Protein AF-A0A843RY68-F1 (afdb_monomer_lite)

Foldseek 3Di:
DWQDQDPDDDDDDDDDDDDDDDDDDDDDDDDPDDPDPPPPPPPPPPDDDDTDDDAPDDQCPDPPSHDPPDHPPVVVVSPVNTPDDNDDDFLDPHRVQSVCCVVPVDRPPQADPPDDAQFDDDPQQPVQQVCVVVVHDDDPDDGPHDRQSCRRSVPPPRFQPDQWDWDADDLDTFWIAGRRRFKIWGDWDKDWDAPDQDPPPDGGDTDIDIDHTFMDGCVVPVPRPDGCCVVCVVVSVVRVVVSVVVCVVPPVPPD

Radius of gyration: 28.26 Å; chains: 1; bounding box: 72×45×65 Å

pLDDT: mean 80.61, std 19.57, range [28.17, 98.69]

Structure (mmCIF, N/CA/C/O backbone):
data_AF-A0A843RY68-F1
#
_entry.id   AF-A0A843RY68-F1
#
loop_
_atom_site.group_PDB
_atom_site.id
_atom_site.type_symbol
_atom_site.label_atom_id
_atom_site.label_alt_id
_atom_site.label_comp_id
_atom_site.label_asym_id
_atom_site.label_entity_id
_atom_site.label_seq_id
_atom_site.pdbx_PDB_ins_code
_atom_site.Cartn_x
_atom_site.Cartn_y
_atom_site.Cartn_z
_atom_site.occupancy
_atom_site.B_iso_or_equiv
_atom_site.auth_seq_id
_atom_site.auth_comp_id
_atom_site.auth_asym_id
_atom_site.auth_atom_id
_atom_site.pdbx_PDB_model_num
ATOM 1 N N . MET A 1 1 ? -26.139 2.636 14.084 1.00 45.84 1 MET A N 1
ATOM 2 C CA . MET A 1 1 ? -27.425 2.146 13.538 1.00 45.84 1 MET A CA 1
ATOM 3 C C . MET A 1 1 ? -27.570 2.676 12.120 1.00 45.84 1 MET A C 1
ATOM 5 O O . MET A 1 1 ? -27.657 3.883 11.961 1.00 45.84 1 MET A O 1
ATOM 9 N N . ILE A 1 2 ? -27.495 1.824 11.095 1.00 35.16 2 ILE A N 1
ATOM 10 C CA . ILE A 1 2 ? -27.585 2.266 9.692 1.00 35.16 2 ILE A CA 1
ATOM 11 C C . ILE A 1 2 ? -28.978 1.923 9.162 1.00 35.16 2 ILE A C 1
ATOM 13 O O . ILE A 1 2 ? -29.370 0.757 9.164 1.00 35.16 2 ILE A O 1
ATOM 17 N N . PHE A 1 3 ? -29.701 2.933 8.679 1.00 37.81 3 PHE A N 1
ATOM 18 C CA . PHE A 1 3 ? -30.932 2.753 7.912 1.00 37.81 3 PHE A CA 1
ATOM 19 C C . PHE A 1 3 ? -30.618 2.952 6.434 1.00 37.81 3 PHE A C 1
ATOM 21 O O . PHE A 1 3 ? -30.275 4.052 6.012 1.00 37.81 3 PHE A O 1
ATOM 28 N N . MET A 1 4 ? -30.744 1.896 5.632 1.00 32.47 4 MET A N 1
ATOM 29 C CA . MET A 1 4 ? -30.672 2.015 4.176 1.00 32.47 4 MET A CA 1
ATOM 30 C C . MET A 1 4 ? -32.091 2.015 3.614 1.00 32.47 4 MET A C 1
ATOM 32 O O . MET A 1 4 ? -32.781 0.991 3.649 1.00 32.47 4 MET A O 1
ATOM 36 N N . LYS A 1 5 ? -32.528 3.160 3.079 1.00 34.62 5 LYS A N 1
ATOM 37 C CA . LYS A 1 5 ? -33.767 3.257 2.303 1.00 34.62 5 LYS A CA 1
ATOM 38 C C . LYS A 1 5 ? -33.444 2.988 0.837 1.00 34.62 5 LYS A C 1
ATOM 40 O O . LYS A 1 5 ? -32.785 3.784 0.178 1.00 34.62 5 LYS A O 1
ATOM 45 N N . ASN A 1 6 ? -33.909 1.857 0.320 1.00 35.59 6 ASN A N 1
ATOM 46 C CA . ASN A 1 6 ? -33.845 1.580 -1.108 1.00 35.59 6 ASN A CA 1
ATOM 47 C C . ASN A 1 6 ? -35.024 2.310 -1.769 1.00 35.59 6 ASN A C 1
ATOM 49 O O . ASN A 1 6 ? -36.173 1.920 -1.570 1.00 35.59 6 ASN A O 1
ATOM 53 N N . HIS A 1 7 ? -34.776 3.377 -2.530 1.00 39.66 7 HIS A N 1
ATOM 54 C CA . HIS A 1 7 ? -35.811 3.982 -3.374 1.00 39.66 7 HIS A CA 1
ATOM 55 C C . HIS A 1 7 ? -36.101 3.039 -4.553 1.00 39.66 7 HIS A C 1
ATOM 57 O O . HIS A 1 7 ? -35.588 3.209 -5.657 1.00 39.66 7 HIS A O 1
ATOM 63 N N . ARG A 1 8 ? -36.910 2.001 -4.317 1.00 38.28 8 ARG A N 1
ATOM 64 C CA . ARG A 1 8 ? -37.479 1.168 -5.380 1.00 38.28 8 ARG A CA 1
ATOM 65 C C . ARG A 1 8 ? -38.978 1.007 -5.186 1.00 38.28 8 ARG A C 1
ATOM 67 O O . ARG A 1 8 ? -39.446 0.505 -4.170 1.00 38.28 8 ARG A O 1
ATOM 74 N N . SER A 1 9 ? -39.690 1.453 -6.218 1.00 39.22 9 SER A N 1
ATOM 75 C CA . SER A 1 9 ? -41.099 1.204 -6.497 1.00 39.22 9 SER A CA 1
ATOM 76 C C . SER A 1 9 ? -41.495 -0.242 -6.178 1.00 39.22 9 SER A C 1
ATOM 78 O O . SER A 1 9 ? -40.808 -1.204 -6.528 1.00 39.22 9 SER A O 1
ATOM 80 N N . THR A 1 10 ? -42.615 -0.359 -5.476 1.00 39.69 10 THR A N 1
ATOM 81 C CA . THR A 1 10 ? -43.243 -1.579 -4.984 1.00 39.69 10 THR A CA 1
ATOM 82 C C . THR A 1 10 ? -43.470 -2.613 -6.089 1.00 39.69 10 THR A C 1
ATOM 84 O O . THR A 1 10 ? -44.270 -2.392 -6.998 1.00 39.69 10 THR A O 1
ATOM 87 N N . ARG A 1 11 ? -42.890 -3.808 -5.945 1.00 35.94 11 ARG A N 1
ATOM 88 C CA . ARG A 1 11 ? -43.511 -5.043 -6.444 1.00 35.94 11 ARG A CA 1
ATOM 89 C C . ARG A 1 11 ? -43.548 -6.070 -5.322 1.00 35.94 11 ARG A C 1
ATOM 91 O O . ARG A 1 11 ? -42.518 -6.479 -4.794 1.00 35.94 11 ARG A O 1
ATOM 98 N N . ARG A 1 12 ? -44.779 -6.412 -4.938 1.00 33.28 12 ARG A N 1
ATOM 99 C CA . ARG A 1 12 ? -45.130 -7.437 -3.957 1.00 33.28 12 ARG A CA 1
ATOM 100 C C . ARG A 1 12 ? -44.621 -8.793 -4.447 1.00 33.28 12 ARG A C 1
ATOM 102 O O . ARG A 1 12 ? -44.938 -9.192 -5.563 1.00 33.28 12 ARG A O 1
ATOM 109 N N . TRP A 1 13 ? -43.875 -9.492 -3.602 1.00 28.17 13 TRP A N 1
ATOM 110 C CA . TRP A 1 13 ? -43.604 -10.916 -3.766 1.00 28.17 13 TRP A CA 1
ATOM 111 C C . TRP A 1 13 ? -44.692 -11.671 -3.007 1.00 28.17 13 TRP A C 1
ATOM 113 O O . TRP A 1 13 ? -44.695 -11.687 -1.780 1.00 28.17 13 TRP A O 1
ATOM 123 N N . THR A 1 14 ? -45.657 -12.236 -3.728 1.00 38.22 14 THR A N 1
ATOM 124 C CA . THR A 1 14 ? -46.577 -13.228 -3.168 1.00 38.22 14 THR A CA 1
ATOM 125 C C . THR A 1 14 ? -45.891 -14.586 -3.185 1.00 38.22 14 THR A C 1
ATOM 127 O O . THR A 1 14 ? -45.526 -15.098 -4.240 1.00 38.22 14 THR A O 1
ATOM 130 N N . THR A 1 15 ? -45.715 -15.158 -2.000 1.00 40.12 15 THR A N 1
ATOM 131 C CA . THR A 1 15 ? -45.403 -16.568 -1.765 1.00 40.12 15 THR A CA 1
ATOM 132 C C . THR A 1 15 ? -46.553 -17.453 -2.234 1.00 40.12 15 THR A C 1
ATOM 134 O O . THR A 1 15 ? -47.664 -17.304 -1.734 1.00 40.12 15 THR A O 1
ATOM 137 N N . ALA A 1 16 ? -46.276 -18.415 -3.113 1.00 33.56 16 ALA A N 1
ATOM 138 C CA . ALA A 1 16 ? -47.032 -19.661 -3.199 1.00 33.56 16 ALA A CA 1
ATOM 139 C C . ALA A 1 16 ? -46.159 -20.740 -3.851 1.00 33.56 16 ALA A C 1
ATOM 141 O O . ALA A 1 16 ? -45.682 -20.594 -4.974 1.00 33.56 16 ALA A O 1
ATOM 142 N N . ALA A 1 17 ? -45.922 -21.803 -3.090 1.00 36.34 17 ALA A N 1
ATOM 143 C CA . ALA A 1 17 ? -45.342 -23.051 -3.547 1.00 36.34 17 ALA A CA 1
ATOM 144 C C . ALA A 1 17 ? -46.300 -23.767 -4.507 1.00 36.34 17 ALA A C 1
ATOM 146 O O . ALA A 1 17 ? -47.495 -23.759 -4.246 1.00 36.34 17 ALA A O 1
ATOM 147 N N . GLN A 1 18 ? -45.784 -24.469 -5.520 1.00 32.78 18 GLN A N 1
ATOM 148 C CA . GLN A 1 18 ? -46.143 -25.869 -5.782 1.00 32.78 18 GLN A CA 1
ATOM 149 C C . GLN A 1 18 ? -45.359 -26.459 -6.957 1.00 32.78 18 GLN A C 1
ATOM 151 O O . GLN A 1 18 ? -45.059 -25.816 -7.957 1.00 32.78 18 GLN A O 1
ATOM 156 N N . ARG A 1 19 ? -45.019 -27.730 -6.761 1.00 40.34 19 ARG A N 1
ATOM 157 C CA . ARG A 1 19 ? -44.374 -28.661 -7.681 1.00 40.34 19 ARG A CA 1
ATOM 158 C C . ARG A 1 19 ? -45.202 -28.840 -8.954 1.00 40.34 19 ARG A C 1
ATOM 160 O O . ARG A 1 19 ? -46.364 -29.215 -8.839 1.00 40.34 19 ARG A O 1
ATOM 167 N N . THR A 1 20 ? -44.585 -28.762 -10.132 1.00 36.78 20 THR A N 1
ATOM 168 C CA . THR A 1 20 ? -44.891 -29.670 -11.255 1.00 36.78 20 THR A CA 1
ATOM 169 C C . THR A 1 20 ? -43.716 -29.695 -12.236 1.00 36.78 20 THR A C 1
ATOM 171 O O . THR A 1 20 ? -43.285 -28.653 -12.722 1.00 36.78 20 THR A O 1
ATOM 174 N N . LEU A 1 21 ? -43.186 -30.891 -12.505 1.00 41.25 21 LEU A N 1
ATOM 175 C CA . LEU A 1 21 ? -42.353 -31.164 -13.673 1.00 41.25 21 LEU A CA 1
ATOM 176 C C . LEU A 1 21 ? -43.205 -30.970 -14.933 1.00 41.25 21 LEU A C 1
ATOM 178 O O . LEU A 1 21 ? -44.236 -31.623 -15.072 1.00 41.25 21 LEU A O 1
ATOM 182 N N . ALA A 1 22 ? -42.743 -30.145 -15.867 1.00 34.97 22 ALA A N 1
ATOM 183 C CA . ALA A 1 22 ? -43.178 -30.200 -17.255 1.00 34.97 22 ALA A CA 1
ATOM 184 C C . ALA A 1 22 ? -41.986 -29.848 -18.149 1.00 34.97 22 ALA A C 1
ATOM 186 O O . ALA A 1 22 ? -41.447 -28.743 -18.097 1.00 34.97 22 ALA A O 1
ATOM 187 N N . ALA A 1 23 ? -41.548 -30.832 -18.929 1.00 39.78 23 ALA A N 1
ATOM 188 C CA . ALA A 1 23 ? -40.577 -30.660 -19.991 1.00 39.78 23 ALA A CA 1
ATOM 189 C C . ALA A 1 23 ? -41.186 -29.767 -21.082 1.00 39.78 23 ALA A C 1
ATOM 191 O O . ALA A 1 23 ? -42.107 -30.180 -21.784 1.00 39.78 23 ALA A O 1
ATOM 192 N N . CYS A 1 24 ? -40.677 -28.545 -21.228 1.00 33.00 24 CYS A N 1
ATOM 193 C CA . CYS A 1 24 ? -41.005 -27.688 -22.362 1.00 33.00 24 CYS A CA 1
ATOM 194 C C . CYS A 1 24 ? -40.008 -27.953 -23.492 1.00 33.00 24 CYS A C 1
ATOM 196 O O . CYS A 1 24 ? -38.906 -27.407 -23.518 1.00 33.00 24 CYS A O 1
ATOM 198 N N . VAL A 1 25 ? -40.425 -28.800 -24.431 1.00 37.41 25 VAL A N 1
ATOM 199 C CA . VAL A 1 25 ? -39.878 -28.852 -25.789 1.00 37.41 25 VAL A CA 1
ATOM 200 C C . VAL A 1 25 ? -40.078 -27.470 -26.416 1.00 37.41 25 VAL A C 1
ATOM 202 O O . VAL A 1 25 ? -41.210 -27.043 -26.634 1.00 37.41 25 VAL A O 1
ATOM 205 N N . VAL A 1 26 ? -38.989 -26.751 -26.684 1.00 38.16 26 VAL A N 1
ATOM 206 C CA . VAL A 1 26 ? -39.038 -25.494 -27.440 1.00 38.16 26 VAL A CA 1
ATOM 207 C C . VAL A 1 26 ? -39.034 -25.845 -28.925 1.00 38.16 26 VAL A C 1
ATOM 209 O O . VAL A 1 26 ? -37.988 -26.045 -29.535 1.00 38.16 26 VAL A O 1
ATOM 212 N N . LEU A 1 27 ? -40.231 -25.952 -29.499 1.00 36.06 27 LEU A N 1
ATOM 213 C CA . LEU A 1 27 ? -40.440 -25.919 -30.944 1.00 36.06 27 LEU A CA 1
ATOM 214 C C . LEU A 1 27 ? -40.208 -24.484 -31.432 1.00 36.06 27 LEU A C 1
ATOM 216 O O . LEU A 1 27 ? -40.930 -23.562 -31.056 1.00 36.06 27 LEU A O 1
ATOM 220 N N . PHE A 1 28 ? -39.188 -24.296 -32.268 1.00 36.12 28 PHE A N 1
ATOM 221 C CA . PHE A 1 28 ? -38.929 -23.039 -32.968 1.00 36.12 28 PHE A CA 1
ATOM 222 C C . PHE A 1 28 ? -39.951 -22.879 -34.103 1.00 36.12 28 PHE A C 1
ATOM 224 O O . PHE A 1 28 ? -39.723 -23.296 -35.236 1.00 36.12 28 PHE A O 1
ATOM 231 N N . THR A 1 29 ? -41.108 -22.291 -33.807 1.00 39.31 29 THR A N 1
ATOM 232 C CA . THR A 1 29 ? -42.001 -21.763 -34.845 1.00 39.31 29 THR A CA 1
ATOM 233 C C . THR A 1 29 ? -41.601 -20.321 -35.135 1.00 39.31 29 THR A C 1
ATOM 235 O O . THR A 1 29 ? -41.773 -19.437 -34.294 1.00 39.31 29 THR A O 1
ATOM 238 N N . VAL A 1 30 ? -41.044 -20.085 -36.323 1.00 43.28 30 VAL A N 1
ATOM 239 C CA . VAL A 1 30 ? -40.772 -18.744 -36.851 1.00 43.28 30 VAL A CA 1
ATOM 240 C C . VAL A 1 30 ? -42.113 -18.066 -37.141 1.00 43.28 30 VAL A C 1
ATOM 242 O O . VAL A 1 30 ? -42.730 -18.321 -38.170 1.00 43.28 30 VAL A O 1
ATOM 245 N N . SER A 1 31 ? -42.579 -17.217 -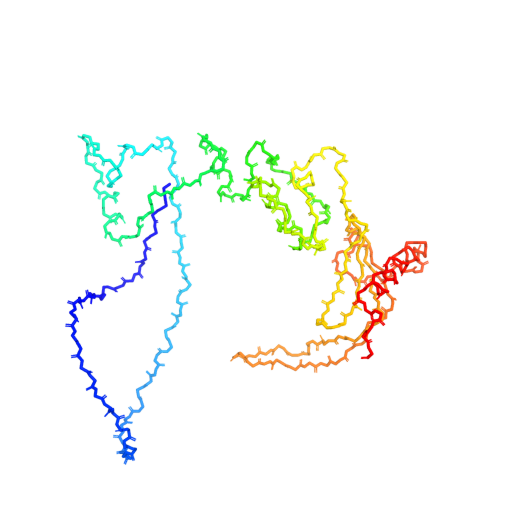36.224 1.00 42.44 31 SER A N 1
ATOM 246 C CA . SER A 1 31 ? -43.664 -16.268 -36.499 1.00 42.44 31 SER A CA 1
ATOM 247 C C . SER A 1 31 ? -43.077 -14.990 -37.105 1.00 42.44 31 SER A C 1
ATOM 249 O O . SER A 1 31 ? -42.257 -14.342 -36.447 1.00 42.44 31 SER A O 1
ATOM 251 N N . PRO A 1 32 ? -43.481 -14.584 -38.321 1.00 49.53 32 PRO A N 1
ATOM 252 C CA . PRO A 1 32 ? -43.114 -13.292 -38.870 1.00 49.53 32 PRO A CA 1
ATOM 253 C C . PRO A 1 32 ? -44.031 -12.216 -38.268 1.00 49.53 32 PRO A C 1
ATOM 255 O O . PRO A 1 32 ? -45.251 -12.307 -38.357 1.00 49.53 32 PRO A O 1
ATOM 258 N N . GLY A 1 33 ? -43.440 -11.181 -37.670 1.00 51.28 33 GLY A N 1
ATOM 259 C CA . GLY A 1 33 ? -44.147 -9.934 -37.364 1.00 51.28 33 GLY A CA 1
ATOM 260 C C . GLY A 1 33 ? -44.605 -9.763 -35.916 1.00 51.28 33 GLY A C 1
ATOM 261 O O . GLY A 1 33 ? -45.793 -9.799 -35.618 1.00 51.28 33 GLY A O 1
ATOM 262 N N . LEU A 1 34 ? -43.665 -9.443 -35.026 1.00 50.66 34 LEU A N 1
ATOM 263 C CA . LEU A 1 34 ? -43.946 -8.637 -33.837 1.00 50.66 34 LEU A CA 1
ATOM 264 C C . LEU A 1 34 ? -42.977 -7.445 -33.848 1.00 50.66 34 LEU A C 1
ATOM 266 O O . LEU A 1 34 ? -41.772 -7.663 -33.995 1.00 50.66 34 LEU A O 1
ATOM 270 N N . PRO A 1 35 ? -43.460 -6.193 -33.733 1.00 50.53 35 PRO A N 1
ATOM 271 C CA . PRO A 1 35 ? -42.590 -5.027 -33.704 1.00 50.53 35 PRO A CA 1
ATOM 272 C C . PRO A 1 35 ? -41.664 -5.125 -32.491 1.00 50.53 35 PRO A C 1
ATOM 274 O O . PRO A 1 35 ? -42.109 -5.380 -31.369 1.00 50.53 35 PRO A O 1
ATOM 277 N N . GLY A 1 36 ? -40.365 -4.962 -32.749 1.00 46.00 36 GLY A N 1
ATOM 278 C CA . GLY A 1 36 ? -39.305 -5.055 -31.758 1.00 46.00 36 GLY A CA 1
ATOM 279 C C . GLY A 1 36 ? -39.633 -4.216 -30.531 1.00 46.00 36 GLY A C 1
ATOM 280 O O . GLY A 1 36 ? -39.698 -2.988 -30.583 1.00 46.00 36 GLY A O 1
ATOM 281 N N . ARG A 1 37 ? -39.844 -4.893 -29.404 1.00 50.53 37 ARG A N 1
ATOM 282 C CA . ARG A 1 37 ? -39.955 -4.242 -28.108 1.00 50.53 37 ARG A CA 1
ATOM 283 C C . ARG A 1 37 ? -38.558 -3.731 -27.771 1.00 50.53 37 ARG A C 1
ATOM 285 O O . ARG A 1 37 ? -37.709 -4.507 -27.342 1.00 50.53 37 ARG A O 1
ATOM 292 N N . LEU A 1 38 ? -38.317 -2.446 -28.032 1.00 47.34 38 LEU A N 1
ATOM 293 C CA . LEU A 1 38 ? -37.124 -1.730 -27.589 1.00 47.34 38 LEU A CA 1
ATOM 294 C C . LEU A 1 38 ? -36.915 -2.034 -26.103 1.00 47.34 38 LEU A C 1
ATOM 296 O O . LEU A 1 38 ? -37.702 -1.621 -25.248 1.00 47.34 38 LEU A O 1
ATOM 300 N N . LEU A 1 39 ? -35.874 -2.810 -25.805 1.00 49.62 39 LEU A N 1
ATOM 301 C CA . LEU A 1 39 ? -35.371 -2.964 -24.453 1.00 49.62 39 LEU A CA 1
ATOM 302 C C . LEU A 1 39 ? -34.825 -1.598 -24.056 1.00 49.62 39 LEU A C 1
ATOM 304 O O . LEU A 1 39 ? -33.724 -1.212 -24.440 1.00 49.62 39 LEU A O 1
ATOM 308 N N . VAL A 1 40 ? -35.634 -0.843 -23.315 1.00 49.88 40 VAL A N 1
ATOM 309 C CA . VAL A 1 40 ? -35.169 0.343 -22.608 1.00 49.88 40 VAL A CA 1
ATOM 310 C C . VAL A 1 40 ? -34.059 -0.132 -21.680 1.00 49.88 40 VAL A C 1
ATOM 312 O O . VAL A 1 40 ? -34.317 -0.817 -20.688 1.00 49.88 40 VAL A O 1
ATOM 315 N N . SER A 1 41 ? -32.818 0.203 -22.031 1.00 46.94 41 SER A N 1
ATOM 316 C CA . SER A 1 41 ? -31.692 0.156 -21.110 1.00 46.94 41 SER A CA 1
ATOM 317 C C . SER A 1 41 ? -32.095 0.988 -19.900 1.00 46.94 41 SER A C 1
ATOM 319 O O . SER A 1 41 ? -32.199 2.214 -19.982 1.00 46.94 41 SER A O 1
ATOM 321 N N . GLN A 1 42 ? -32.417 0.328 -18.784 1.00 52.16 42 GLN A N 1
ATOM 322 C CA . GLN A 1 42 ? -32.496 1.037 -17.521 1.00 52.16 42 GLN A CA 1
ATOM 323 C C . GLN A 1 42 ? -31.091 1.554 -17.256 1.00 52.16 42 GLN A C 1
ATOM 325 O O . GLN A 1 42 ? -30.221 0.791 -16.836 1.00 52.16 42 GLN A O 1
ATOM 330 N N . SER A 1 43 ? -30.897 2.851 -17.502 1.00 54.69 43 SER A N 1
ATOM 331 C CA . SER A 1 43 ? -29.883 3.649 -16.827 1.00 54.69 43 SER A CA 1
ATOM 332 C C . SER A 1 43 ? -29.873 3.184 -15.377 1.00 54.69 43 SER A C 1
ATOM 334 O O . SER A 1 43 ? -30.849 3.362 -14.640 1.00 54.69 43 SER A O 1
ATOM 336 N N . ARG A 1 44 ? -28.824 2.447 -15.004 1.00 59.34 44 ARG A N 1
ATOM 337 C CA . ARG A 1 44 ? -28.641 1.971 -13.640 1.00 59.34 44 ARG A CA 1
ATOM 338 C C . ARG A 1 44 ? -28.256 3.221 -12.865 1.00 59.34 44 ARG A C 1
ATOM 340 O O . ARG A 1 44 ? -27.075 3.516 -12.725 1.00 59.34 44 ARG A O 1
ATOM 347 N N . ALA A 1 45 ? -29.271 3.994 -12.474 1.00 71.44 45 ALA A N 1
ATOM 348 C CA . ALA A 1 45 ? -29.107 5.199 -11.685 1.00 71.44 45 ALA A CA 1
ATOM 349 C C . ALA A 1 45 ? -28.161 4.854 -10.539 1.00 71.44 45 ALA A C 1
ATOM 351 O O . ALA A 1 45 ? -28.379 3.862 -9.828 1.00 71.44 45 ALA A O 1
ATOM 352 N N . THR A 1 46 ? -27.065 5.602 -10.446 1.00 63.25 46 THR A N 1
ATOM 353 C CA . THR A 1 46 ? -26.058 5.368 -9.424 1.00 63.25 46 THR A CA 1
ATOM 354 C C . THR A 1 46 ? -26.750 5.409 -8.063 1.00 63.25 46 THR A C 1
ATOM 356 O O . THR A 1 46 ? -27.612 6.264 -7.827 1.00 63.25 46 THR A O 1
ATOM 359 N N . PRO A 1 47 ? -26.468 4.449 -7.173 1.00 78.00 47 PRO A N 1
ATOM 360 C CA . PRO A 1 47 ? -27.049 4.482 -5.845 1.00 78.00 47 PRO A CA 1
ATOM 361 C C . PRO A 1 47 ? -26.678 5.796 -5.147 1.00 78.00 47 PRO A C 1
ATOM 363 O O . PRO A 1 47 ? -25.503 6.143 -5.066 1.00 78.00 47 PRO A O 1
ATOM 366 N N . ASN A 1 48 ? -27.680 6.512 -4.638 1.00 81.44 48 ASN A N 1
ATOM 367 C CA . ASN A 1 48 ? -27.481 7.687 -3.797 1.00 81.44 48 ASN A CA 1
ATOM 368 C C . ASN A 1 48 ? -27.659 7.267 -2.341 1.00 81.44 48 ASN A C 1
ATOM 370 O O . ASN A 1 48 ? -28.749 6.850 -1.940 1.00 81.44 48 ASN A O 1
ATOM 374 N N . PHE A 1 49 ? -26.585 7.351 -1.562 1.00 83.25 49 PHE A N 1
ATOM 375 C CA . PHE A 1 49 ? -26.591 6.980 -0.153 1.00 83.25 49 PHE A CA 1
ATOM 376 C C . PHE A 1 49 ? -26.581 8.231 0.723 1.00 83.25 49 PHE A C 1
ATOM 378 O O . PHE A 1 49 ? -25.773 9.131 0.523 1.00 83.25 49 PHE A O 1
ATOM 385 N N . VAL A 1 50 ? -27.459 8.255 1.726 1.00 80.38 50 VAL A N 1
ATOM 386 C CA . VAL A 1 50 ? -27.413 9.211 2.838 1.00 80.38 50 VAL A CA 1
ATOM 387 C C . VAL A 1 50 ? -27.180 8.405 4.105 1.00 80.38 50 VAL A C 1
ATOM 389 O O . VAL A 1 50 ? -27.947 7.487 4.403 1.00 80.38 50 VAL A O 1
ATOM 392 N N . ILE A 1 51 ? -26.115 8.728 4.835 1.00 83.94 51 ILE A N 1
ATOM 393 C CA . ILE A 1 51 ? -25.770 8.070 6.096 1.00 83.94 51 ILE A CA 1
ATOM 394 C C . ILE A 1 51 ? -26.201 8.984 7.242 1.00 83.94 51 ILE A C 1
ATOM 396 O O . ILE A 1 51 ? -25.733 10.113 7.350 1.00 83.94 51 ILE A O 1
ATOM 400 N N . VAL A 1 52 ? -27.086 8.482 8.104 1.00 84.44 52 VAL A N 1
ATOM 401 C CA . VAL A 1 52 ? -27.493 9.154 9.344 1.00 84.44 52 VAL A CA 1
ATOM 402 C C . VAL A 1 52 ? -26.821 8.434 10.508 1.00 84.44 52 VAL A C 1
ATOM 404 O O . VAL A 1 52 ? -27.147 7.282 10.794 1.00 84.44 52 VAL A O 1
ATOM 407 N N . PHE A 1 53 ? -25.863 9.102 11.151 1.00 83.50 53 PHE A N 1
ATOM 408 C CA . PHE A 1 53 ? -25.111 8.581 12.292 1.00 83.50 53 PHE A CA 1
ATOM 409 C C . PHE A 1 53 ? -25.495 9.363 13.549 1.00 83.50 53 PHE A C 1
ATOM 411 O O . PHE A 1 53 ? -25.302 10.575 13.597 1.00 83.50 53 PHE A O 1
ATOM 418 N N . LEU A 1 54 ? -26.095 8.682 14.524 1.00 81.69 54 LEU A N 1
ATOM 419 C CA . LEU A 1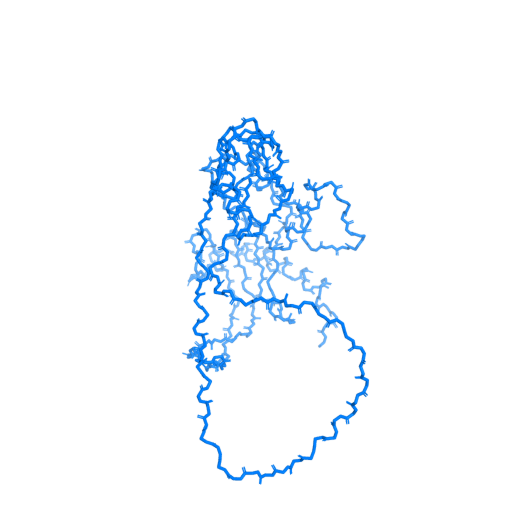 54 ? -26.651 9.309 15.723 1.00 81.69 54 LEU A CA 1
ATOM 420 C C . LEU A 1 54 ? -25.612 9.372 16.848 1.00 81.69 54 LEU A C 1
ATOM 422 O O . LEU A 1 54 ? -24.834 8.433 17.021 1.00 81.69 54 LEU A O 1
ATOM 426 N N . ASP A 1 55 ? -25.632 10.474 17.595 1.00 79.38 55 ASP A N 1
ATOM 427 C CA . ASP A 1 55 ? -24.862 10.676 18.825 1.00 79.38 55 ASP A CA 1
ATOM 428 C C . ASP A 1 55 ? -25.706 10.255 20.045 1.00 79.38 55 ASP A C 1
ATOM 430 O O . ASP A 1 55 ? -26.938 10.290 19.964 1.00 79.38 55 ASP A O 1
ATOM 434 N N . ASP A 1 56 ? -25.059 9.811 21.127 1.00 77.75 56 ASP A N 1
ATOM 435 C CA . ASP A 1 56 ? -25.687 9.418 22.406 1.00 77.75 56 ASP A CA 1
ATOM 436 C C . ASP A 1 56 ? -26.965 8.567 22.276 1.00 77.75 56 ASP A C 1
ATOM 438 O O . ASP A 1 56 ? -27.963 8.763 22.965 1.00 77.75 56 ASP A O 1
ATOM 442 N N . SER A 1 57 ? -26.939 7.613 21.348 1.00 80.75 57 SER A N 1
ATOM 443 C CA . SER A 1 57 ? -28.070 6.742 21.031 1.00 80.75 57 SER A CA 1
ATOM 444 C C . SER A 1 57 ? -27.749 5.293 21.381 1.00 80.75 57 SER A C 1
ATOM 446 O O . SER A 1 57 ? -26.870 4.672 20.777 1.00 80.75 57 SER A O 1
ATOM 448 N N . GLY A 1 58 ? -28.482 4.746 22.341 1.00 80.94 58 GLY A N 1
ATOM 449 C CA . GLY A 1 58 ? -28.418 3.362 22.783 1.00 80.94 58 GLY A CA 1
ATOM 450 C C . GLY A 1 58 ? -29.429 2.449 22.086 1.00 80.94 58 GLY A C 1
ATOM 451 O O . GLY A 1 58 ? -30.325 2.866 21.351 1.00 80.94 58 GLY A O 1
ATOM 452 N N . TRP A 1 59 ? -29.299 1.147 22.350 1.00 85.81 59 TRP A N 1
ATOM 453 C CA . TRP A 1 59 ? -30.197 0.119 21.807 1.00 85.81 59 TRP A CA 1
ATOM 454 C C . TRP A 1 59 ? -31.661 0.309 22.237 1.00 85.81 59 TRP A C 1
ATOM 456 O O . TRP A 1 59 ? -32.582 -0.050 21.505 1.00 85.81 59 TRP A O 1
ATOM 466 N N . ALA A 1 60 ? -31.875 0.862 23.434 1.00 89.44 60 ALA A N 1
ATOM 467 C CA . ALA A 1 60 ? -33.191 0.977 24.051 1.00 89.44 60 ALA A CA 1
ATOM 468 C C . ALA A 1 60 ? -34.012 2.195 23.587 1.00 89.44 60 ALA A C 1
ATOM 470 O O . ALA A 1 60 ? -35.209 2.261 23.868 1.00 89.44 60 ALA A O 1
ATOM 471 N N . ASP A 1 61 ? -33.395 3.132 22.863 1.00 89.06 61 ASP A N 1
ATOM 472 C CA . ASP A 1 61 ? -33.980 4.455 22.610 1.00 89.06 61 ASP A CA 1
ATOM 473 C C . ASP A 1 61 ? -34.974 4.480 21.445 1.00 89.06 61 ASP A C 1
ATOM 475 O O . ASP A 1 61 ? -35.743 5.427 21.285 1.00 89.06 61 ASP A O 1
ATOM 479 N N . PHE A 1 62 ? -35.006 3.428 20.623 1.00 90.44 62 PHE A N 1
ATOM 480 C CA . PHE A 1 62 ? -35.842 3.401 19.429 1.00 90.44 62 PHE A CA 1
ATOM 481 C C . PHE A 1 62 ? -36.571 2.077 19.243 1.00 90.44 62 PHE A C 1
ATOM 483 O O . PHE A 1 62 ? -36.007 0.985 19.381 1.00 90.44 62 PHE A O 1
ATOM 490 N N . ARG A 1 63 ? -37.821 2.173 18.791 1.00 87.25 63 ARG A N 1
ATOM 491 C CA . ARG A 1 63 ? -38.468 1.050 18.111 1.00 87.25 63 ARG A CA 1
ATOM 492 C C . ARG A 1 63 ? -37.872 0.917 16.700 1.00 87.25 63 ARG A C 1
ATOM 494 O O . ARG A 1 63 ? -37.496 1.929 16.102 1.00 87.25 63 ARG A O 1
ATOM 501 N N . PRO A 1 64 ? -37.709 -0.307 16.163 1.00 87.19 64 PRO A N 1
ATOM 502 C CA . PRO A 1 64 ? -38.157 -1.604 16.691 1.00 87.19 64 PRO A CA 1
ATOM 503 C C . PRO A 1 64 ? -37.085 -2.386 17.485 1.00 87.19 64 PRO A C 1
ATOM 505 O O . PRO A 1 64 ? -37.160 -3.614 17.560 1.00 87.19 64 PRO A O 1
ATOM 508 N N . PHE A 1 65 ? -36.034 -1.735 17.989 1.00 85.94 65 PHE A N 1
ATOM 509 C CA . PHE A 1 65 ? -34.934 -2.416 18.697 1.00 85.94 65 PHE A CA 1
ATOM 510 C C . PHE A 1 65 ? -35.281 -2.692 20.159 1.00 85.94 65 PHE A C 1
ATOM 512 O O . PHE A 1 65 ? -34.980 -3.766 20.681 1.00 85.94 65 PHE A O 1
ATOM 519 N N . ALA A 1 66 ? -35.997 -1.756 20.774 1.00 87.69 66 ALA A N 1
ATOM 520 C CA . ALA A 1 66 ? -36.636 -1.915 22.067 1.00 87.69 66 ALA A CA 1
ATOM 521 C C . ALA A 1 66 ? -38.042 -1.308 22.041 1.00 87.69 66 ALA A C 1
ATOM 523 O O . ALA A 1 66 ? -38.540 -0.901 20.992 1.00 87.69 66 ALA A O 1
ATOM 524 N N . ASN A 1 67 ? -38.690 -1.263 23.204 1.00 89.00 67 ASN A N 1
ATOM 525 C CA . ASN A 1 67 ? -39.990 -0.635 23.382 1.00 89.00 67 ASN A CA 1
ATOM 526 C C . ASN A 1 67 ? -39.873 0.575 24.325 1.00 89.00 67 ASN A C 1
ATOM 528 O O . ASN A 1 67 ? -40.268 0.467 25.488 1.00 89.00 67 ASN A O 1
ATOM 532 N N . PRO A 1 68 ? -39.318 1.711 23.861 1.00 84.81 68 PRO A N 1
ATOM 533 C CA . PRO A 1 68 ? -39.339 2.938 24.641 1.00 84.81 68 PRO A CA 1
ATOM 534 C C . PRO A 1 68 ? -40.789 3.346 24.941 1.00 84.81 68 PRO A C 1
ATOM 536 O O . PRO A 1 68 ? -41.706 3.122 24.139 1.00 84.81 68 PRO A O 1
ATOM 539 N N . GLY A 1 69 ? -40.998 3.964 26.107 1.00 90.94 69 GLY A N 1
ATOM 540 C CA . GLY A 1 69 ? -42.300 4.476 26.560 1.00 90.94 69 GLY A CA 1
ATOM 541 C C . GLY A 1 69 ? -42.824 5.677 25.760 1.00 90.94 69 GLY A C 1
ATOM 542 O O . GLY A 1 69 ? -43.839 6.260 26.124 1.00 90.94 69 GLY A O 1
ATOM 543 N N . TYR A 1 70 ? -42.143 6.051 24.677 1.00 90.81 70 TYR A N 1
ATOM 544 C CA . TYR A 1 70 ? -42.482 7.151 23.785 1.00 90.81 70 TYR A CA 1
ATOM 545 C C . TYR A 1 70 ? -42.472 6.679 22.320 1.00 90.81 70 TYR A C 1
ATOM 547 O O . TYR A 1 70 ? -41.750 5.740 21.969 1.00 90.81 70 TYR A O 1
ATOM 555 N N . PRO A 1 71 ? -43.286 7.292 21.443 1.00 90.50 71 PRO A N 1
ATOM 556 C CA . PRO A 1 71 ? -43.363 6.890 20.044 1.00 90.50 71 PRO A CA 1
ATOM 557 C C . PRO A 1 71 ? -42.147 7.382 19.245 1.00 90.50 71 PRO A C 1
ATOM 559 O O . PRO A 1 71 ? -41.739 8.536 19.363 1.00 90.50 71 PRO A O 1
ATOM 562 N N . THR A 1 72 ? -41.622 6.536 18.353 1.00 93.25 72 THR A N 1
ATOM 563 C CA . THR A 1 72 ? -40.532 6.878 17.416 1.00 93.25 72 THR A CA 1
ATOM 564 C C . THR A 1 72 ? -40.975 6.691 15.957 1.00 93.25 72 THR A C 1
ATOM 566 O O . THR A 1 72 ? -40.370 5.909 15.217 1.00 93.25 72 THR A O 1
ATOM 569 N N . PRO A 1 73 ? -42.030 7.400 15.498 1.00 93.75 73 PRO A N 1
ATOM 570 C CA . PRO A 1 73 ? -42.771 7.051 14.280 1.00 93.75 73 PRO A CA 1
ATOM 571 C C . PRO A 1 73 ? -41.923 7.116 13.002 1.00 93.75 73 PRO A C 1
ATOM 573 O O . PRO A 1 73 ? -42.113 6.324 12.083 1.00 93.75 73 PRO A O 1
ATOM 576 N N . ASN A 1 74 ? -40.948 8.027 12.940 1.00 93.69 74 ASN A N 1
ATOM 577 C CA . ASN A 1 74 ? -40.044 8.131 11.793 1.00 93.69 74 ASN A CA 1
ATOM 578 C C . ASN A 1 74 ? -39.051 6.965 11.721 1.00 93.69 74 ASN A C 1
ATOM 580 O O . ASN A 1 74 ? -38.742 6.499 10.625 1.00 93.69 74 ASN A O 1
ATOM 584 N N . VAL A 1 75 ? -38.578 6.478 12.871 1.00 91.00 75 VAL A N 1
ATOM 585 C CA . VAL A 1 75 ? -37.654 5.338 12.943 1.00 91.00 75 VAL A CA 1
ATOM 586 C C . VAL A 1 75 ? -38.391 4.037 12.634 1.00 91.00 75 VAL A C 1
ATOM 588 O O . VAL A 1 75 ? -37.900 3.233 11.844 1.00 91.00 75 VAL A O 1
ATOM 591 N N 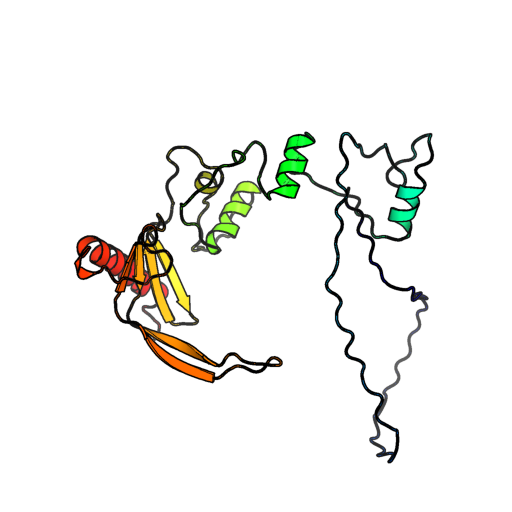. ASP A 1 76 ? -39.617 3.889 13.140 1.00 91.25 76 ASP A N 1
ATOM 592 C CA . ASP A 1 76 ? -40.509 2.775 12.797 1.00 91.25 76 ASP A CA 1
ATOM 593 C C . ASP A 1 76 ? -40.793 2.716 11.295 1.00 9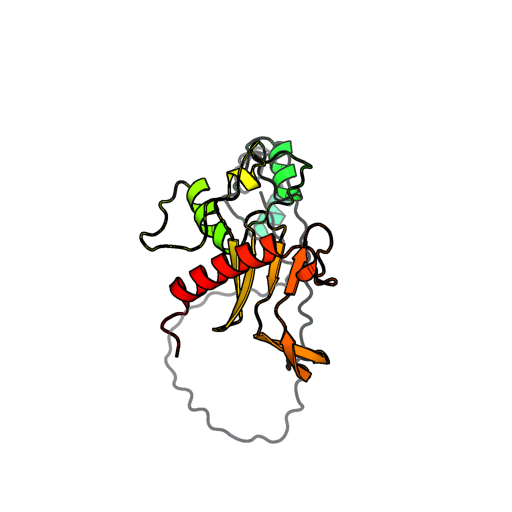1.25 76 ASP A C 1
ATOM 595 O O . ASP A 1 76 ? -40.699 1.658 10.661 1.00 91.25 76 ASP A O 1
ATOM 599 N N . ARG A 1 77 ? -41.083 3.872 10.690 1.00 94.19 77 ARG A N 1
ATOM 600 C CA . ARG A 1 77 ? -41.287 3.976 9.245 1.00 94.19 77 ARG A CA 1
ATOM 601 C C . ARG A 1 77 ? -40.017 3.615 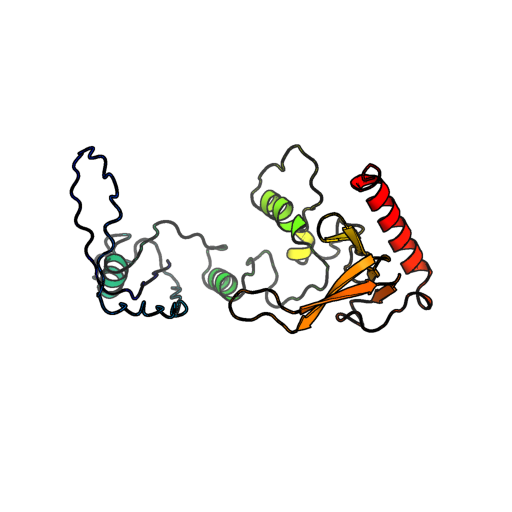8.465 1.00 94.19 77 ARG A C 1
ATOM 603 O O . ARG A 1 77 ? -40.092 2.858 7.503 1.00 94.19 77 ARG A O 1
ATOM 610 N N . LEU A 1 78 ? -38.844 4.098 8.885 1.00 92.12 78 LEU A N 1
ATOM 611 C CA . LEU A 1 78 ? -37.564 3.731 8.260 1.00 92.12 78 LEU A CA 1
ATOM 612 C C . LEU A 1 78 ? -37.267 2.229 8.365 1.00 92.12 78 LEU A C 1
ATOM 614 O O . LEU A 1 78 ? -36.778 1.639 7.403 1.00 92.12 78 LEU A O 1
ATOM 618 N N . ALA A 1 79 ? -37.564 1.606 9.505 1.00 91.31 79 ALA A N 1
ATOM 619 C CA . ALA A 1 79 ? -37.337 0.181 9.712 1.00 91.31 79 ALA A CA 1
ATOM 620 C C . ALA A 1 79 ? -38.306 -0.698 8.902 1.00 91.31 79 ALA A C 1
ATOM 622 O O . ALA A 1 79 ? -37.887 -1.722 8.366 1.00 91.31 79 ALA A O 1
ATOM 623 N N . SER A 1 80 ? -39.579 -0.300 8.798 1.00 93.25 80 SER A N 1
ATOM 624 C CA . SER A 1 80 ? -40.623 -1.036 8.062 1.00 93.25 80 SER A CA 1
ATOM 625 C C . SER A 1 80 ? -40.526 -0.886 6.541 1.00 93.25 80 SER A C 1
ATOM 627 O O . SER A 1 80 ? -40.789 -1.843 5.815 1.00 93.25 80 SER A O 1
ATOM 629 N N . GLU A 1 81 ? -40.113 0.283 6.046 1.00 95.56 81 GLU A N 1
ATOM 630 C CA . GLU A 1 81 ? -39.867 0.522 4.615 1.00 95.56 81 GLU A CA 1
ATOM 631 C C . GLU A 1 81 ? -38.465 0.067 4.162 1.00 95.56 81 GLU A C 1
ATOM 633 O O . GLU A 1 81 ? -38.176 0.042 2.963 1.00 95.56 81 GLU A O 1
ATOM 638 N N . GLY A 1 82 ? -37.569 -0.231 5.106 1.00 91.06 82 GLY A N 1
ATOM 639 C CA . GLY A 1 82 ? -36.145 -0.440 4.858 1.00 91.06 82 GLY A CA 1
ATOM 640 C C . GLY A 1 82 ? -35.633 -1.841 5.185 1.00 91.06 82 GLY A C 1
ATOM 641 O O . GLY A 1 82 ? -36.372 -2.812 5.351 1.00 91.06 82 GLY A O 1
ATOM 642 N N . ARG A 1 83 ? -34.303 -1.947 5.267 1.00 89.38 83 ARG A N 1
ATOM 643 C CA . ARG A 1 83 ? -33.612 -3.105 5.846 1.00 89.38 83 ARG A CA 1
ATOM 644 C C . ARG A 1 83 ? -33.072 -2.732 7.220 1.00 89.38 83 ARG A C 1
ATOM 646 O O . ARG A 1 83 ? -32.464 -1.677 7.381 1.00 89.38 83 ARG A O 1
ATOM 653 N N . ARG A 1 84 ? -33.269 -3.632 8.184 1.00 88.06 84 ARG A N 1
ATOM 654 C CA . ARG A 1 84 ? -32.764 -3.510 9.551 1.00 88.06 84 ARG A CA 1
ATOM 655 C C . ARG A 1 84 ? -31.635 -4.504 9.783 1.00 88.06 84 ARG A C 1
ATOM 657 O O . ARG A 1 84 ? -31.794 -5.691 9.506 1.00 88.06 84 ARG A O 1
ATOM 664 N N . PHE A 1 85 ? -30.550 -4.013 10.365 1.00 87.12 85 PHE A N 1
ATOM 665 C CA . PHE A 1 85 ? -29.463 -4.826 10.894 1.00 87.12 85 PHE A CA 1
ATOM 666 C C . PHE A 1 85 ? -29.471 -4.706 12.416 1.00 87.12 85 PHE A C 1
ATOM 668 O O . PHE A 1 85 ? -29.511 -3.598 12.945 1.00 87.12 85 PHE A O 1
ATOM 675 N N . ASN A 1 86 ? -29.458 -5.843 13.110 1.00 87.69 86 ASN A N 1
ATOM 676 C CA . ASN A 1 86 ? -29.476 -5.882 14.575 1.00 87.69 86 ASN A CA 1
ATOM 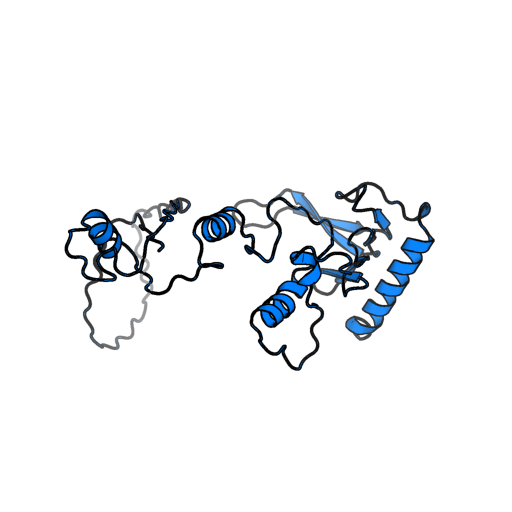677 C C . ASN A 1 86 ? -28.072 -5.825 15.190 1.00 87.69 86 ASN A C 1
ATOM 679 O O . ASN A 1 86 ? -27.946 -5.660 16.391 1.00 87.69 86 ASN A O 1
ATOM 683 N N . ASN A 1 87 ? -27.022 -5.946 14.378 1.00 83.88 87 ASN A N 1
ATOM 684 C CA . ASN A 1 87 ? -25.644 -5.843 14.834 1.00 83.88 87 ASN A CA 1
ATOM 685 C C . ASN A 1 87 ? -24.970 -4.700 14.080 1.00 83.88 87 ASN A C 1
ATOM 687 O O . ASN A 1 87 ? -24.997 -4.664 12.848 1.00 83.88 87 ASN A O 1
ATOM 691 N N . PHE A 1 88 ? -24.393 -3.763 14.825 1.00 79.88 88 PHE A N 1
ATOM 692 C CA . PHE A 1 88 ? -23.627 -2.650 14.285 1.00 79.88 88 PHE A CA 1
ATOM 693 C C . PHE A 1 88 ? -22.424 -2.410 15.189 1.00 79.88 88 PHE A C 1
ATOM 695 O O . PHE A 1 88 ? -22.585 -2.008 16.339 1.00 79.88 88 PHE A O 1
ATOM 702 N N . TYR A 1 89 ? -21.234 -2.678 14.665 1.00 81.75 89 TYR A N 1
ATOM 703 C CA . TYR A 1 89 ? -19.988 -2.508 15.396 1.00 81.75 89 TYR A CA 1
ATOM 704 C C . TYR A 1 89 ? -19.370 -1.169 15.027 1.00 81.75 89 TYR A C 1
ATOM 706 O O . TYR A 1 89 ? -19.279 -0.817 13.851 1.00 81.75 89 TYR A O 1
ATOM 714 N N . VAL A 1 90 ? -18.949 -0.433 16.048 1.00 78.44 90 VAL A N 1
ATOM 715 C CA . VAL A 1 90 ? -18.131 0.766 15.899 1.00 78.44 90 VAL A CA 1
ATOM 716 C C . VAL A 1 90 ? -16.726 0.470 16.404 1.00 78.44 90 VAL A C 1
ATOM 718 O O . VAL A 1 90 ? -16.572 -0.325 17.332 1.00 78.44 90 VAL A O 1
ATOM 721 N N . PRO A 1 91 ? -15.694 1.107 15.836 1.00 76.31 91 PRO A N 1
ATOM 722 C CA . PRO A 1 91 ? -14.323 0.851 16.256 1.00 76.31 91 PRO A CA 1
ATOM 723 C C . PRO A 1 91 ? -14.027 1.346 17.679 1.00 76.31 91 PRO A C 1
ATOM 725 O O . PRO A 1 91 ? -13.023 0.935 18.257 1.00 76.31 91 PRO A O 1
ATOM 728 N N . GLN A 1 92 ? -14.866 2.219 18.259 1.00 78.00 92 GLN A N 1
ATOM 729 C CA . GLN A 1 92 ? -14.667 2.748 19.610 1.00 78.00 92 GLN A CA 1
ATOM 730 C C . GLN A 1 92 ? -16.002 3.229 20.236 1.00 78.00 92 GLN A C 1
ATOM 732 O O . GLN A 1 92 ? -16.832 3.805 19.543 1.00 78.00 92 GLN A O 1
ATOM 737 N N . GLY A 1 93 ? -16.227 2.993 21.539 1.00 79.31 93 GLY A N 1
ATOM 738 C CA . GLY A 1 93 ? -17.505 3.250 22.245 1.00 79.31 93 GLY A CA 1
ATOM 739 C C . GLY A 1 93 ? -17.834 4.707 22.629 1.00 79.31 93 GLY A C 1
ATOM 740 O O . GLY A 1 93 ? -18.736 4.937 23.423 1.00 79.31 93 GLY A O 1
ATOM 741 N N . VAL A 1 94 ? -17.102 5.684 22.101 1.00 82.44 94 VAL A N 1
ATOM 742 C CA . VAL A 1 94 ? -17.257 7.138 22.271 1.00 82.44 94 VAL A CA 1
ATOM 743 C C . VAL A 1 94 ? -17.598 7.739 20.909 1.00 82.44 94 VAL A C 1
ATOM 745 O O . VAL A 1 94 ? -16.959 7.463 19.888 1.00 82.44 94 VAL A O 1
ATOM 748 N N . CYS A 1 95 ? -18.610 8.596 20.896 1.00 79.25 95 CYS A N 1
ATOM 749 C CA . CYS A 1 95 ? -19.226 9.134 19.690 1.00 79.25 95 CYS A CA 1
ATOM 750 C C . CYS A 1 95 ? -18.269 9.895 18.764 1.00 79.25 95 CYS A C 1
ATOM 752 O O . CYS A 1 95 ? -18.265 9.653 17.556 1.00 79.25 95 CYS A O 1
ATOM 754 N N . SER A 1 96 ? -17.414 10.763 19.308 1.00 74.31 96 SER A N 1
ATOM 755 C CA . SER A 1 96 ? -16.451 11.551 18.524 1.00 74.31 96 SER A CA 1
ATOM 756 C C . SER A 1 96 ? -15.463 10.667 17.764 1.00 74.31 96 SER A C 1
ATOM 758 O O . SER A 1 96 ? -15.220 10.878 16.578 1.00 74.31 96 SER A O 1
ATOM 760 N N . ALA A 1 97 ? -14.940 9.639 18.432 1.00 78.06 97 ALA A N 1
ATOM 761 C CA . ALA A 1 97 ? -14.023 8.671 17.847 1.00 78.06 97 ALA A CA 1
ATOM 762 C C . ALA A 1 97 ? -14.734 7.782 16.812 1.00 78.06 97 ALA A C 1
ATOM 764 O O . ALA A 1 97 ? -14.253 7.639 15.690 1.00 78.06 97 ALA A O 1
ATOM 765 N N . SER A 1 98 ? -15.918 7.262 17.144 1.00 78.50 98 SER A N 1
ATOM 766 C CA . SER A 1 98 ? -16.784 6.531 16.209 1.00 78.50 98 SER A CA 1
ATOM 767 C C . SER A 1 98 ? -17.080 7.309 14.921 1.00 78.50 98 SER A C 1
ATOM 769 O O . SER A 1 98 ? -16.981 6.761 13.822 1.00 78.50 98 SER A O 1
ATOM 771 N N . ARG A 1 99 ? -17.431 8.595 15.045 1.00 77.88 99 ARG A N 1
ATOM 772 C CA . ARG A 1 99 ? -17.753 9.471 13.913 1.00 77.88 99 ARG A CA 1
ATOM 773 C C . ARG A 1 99 ? -16.520 9.772 13.070 1.00 77.88 99 ARG A C 1
ATOM 775 O O . ARG A 1 99 ? -16.611 9.701 11.849 1.00 77.88 99 ARG A O 1
ATOM 782 N N . ALA A 1 100 ? -15.382 10.061 13.704 1.00 73.81 100 ALA A N 1
ATOM 783 C CA . ALA A 1 100 ? -14.119 10.241 12.995 1.00 73.81 100 ALA A CA 1
ATOM 784 C C . ALA A 1 100 ? -13.795 8.999 12.157 1.00 73.81 100 ALA A C 1
ATOM 786 O O . ALA A 1 100 ? -13.585 9.123 10.958 1.00 73.81 100 ALA A O 1
ATOM 787 N N . ALA A 1 101 ? -13.894 7.802 12.740 1.00 81.19 101 ALA A N 1
ATOM 788 C CA . ALA A 1 101 ? -13.641 6.561 12.016 1.00 81.19 101 ALA A CA 1
ATOM 789 C C . ALA A 1 101 ? -14.560 6.343 10.812 1.00 81.19 101 ALA A C 1
ATOM 791 O O . ALA A 1 101 ? -14.098 5.928 9.754 1.00 81.19 101 ALA A O 1
ATOM 792 N N . LEU A 1 102 ? -15.858 6.633 10.952 1.00 81.56 102 LEU A N 1
ATOM 793 C CA . LEU A 1 102 ? -16.810 6.514 9.847 1.00 81.56 102 LEU A CA 1
ATOM 794 C C . LEU A 1 102 ? -16.506 7.506 8.715 1.00 81.56 102 LEU A C 1
ATOM 796 O O . LEU A 1 102 ? -16.667 7.162 7.547 1.00 81.56 102 LEU A O 1
ATOM 800 N N . LEU A 1 103 ? -16.099 8.730 9.058 1.00 74.19 103 LEU A N 1
ATOM 801 C CA . LEU A 1 103 ? -15.860 9.800 8.087 1.00 74.19 103 LEU A CA 1
ATOM 802 C C . LEU A 1 103 ? -14.498 9.688 7.399 1.00 74.19 103 LEU A C 1
ATOM 804 O O . LEU A 1 103 ? -14.383 10.056 6.233 1.00 74.19 103 LEU A O 1
ATOM 808 N N . THR A 1 104 ? -13.475 9.205 8.106 1.00 72.00 104 THR A N 1
ATOM 809 C CA . THR A 1 104 ? -12.088 9.189 7.614 1.00 72.00 104 THR A CA 1
ATOM 810 C C . THR A 1 104 ? -11.563 7.788 7.314 1.00 72.00 104 THR A C 1
ATOM 812 O O . THR A 1 104 ? -10.482 7.658 6.750 1.00 72.00 104 THR A O 1
ATOM 815 N N . GLY A 1 105 ? -12.276 6.734 7.722 1.00 70.94 105 GLY A N 1
ATOM 816 C CA . GLY A 1 105 ? -11.775 5.358 7.681 1.00 70.94 105 GLY A CA 1
ATOM 817 C C . GLY A 1 105 ? -10.661 5.068 8.698 1.00 70.94 105 GLY A C 1
ATOM 818 O O . GLY A 1 105 ? -10.053 4.002 8.641 1.00 70.94 105 GLY A O 1
ATOM 819 N N . SER A 1 106 ? -10.362 5.992 9.620 1.00 76.12 106 SER A N 1
ATOM 820 C CA . SER A 1 106 ? -9.265 5.854 10.593 1.00 76.12 106 SER A CA 1
ATOM 821 C C . SER A 1 106 ? -9.672 5.024 11.817 1.00 76.12 106 SER A C 1
ATOM 823 O O . SER A 1 106 ? -10.825 5.049 12.233 1.00 76.12 106 SER A O 1
ATOM 825 N N . TYR A 1 107 ? -8.721 4.330 12.453 1.00 80.56 107 TYR A N 1
ATOM 826 C CA . TYR A 1 107 ? -8.958 3.547 13.674 1.00 80.56 107 TYR A CA 1
ATOM 827 C C . TYR A 1 107 ? -8.693 4.411 14.928 1.00 80.56 107 TYR A C 1
ATOM 829 O O . TYR A 1 107 ? -7.532 4.650 15.273 1.00 80.56 107 TYR A O 1
ATOM 837 N N . PRO A 1 108 ? -9.724 4.876 15.662 1.00 75.25 108 PRO A N 1
ATOM 838 C CA . PRO A 1 108 ? -9.544 5.802 16.778 1.00 75.25 108 PRO A CA 1
ATOM 839 C C . PRO A 1 108 ? -8.767 5.189 17.941 1.00 75.25 108 PRO A C 1
ATOM 841 O O . PRO A 1 108 ? -8.969 4.028 18.296 1.00 75.25 108 PRO A O 1
ATOM 844 N N . GLY A 1 109 ? -7.886 5.984 18.552 1.00 79.94 109 GLY A N 1
ATOM 845 C CA . GLY A 1 109 ? -7.014 5.537 19.647 1.00 79.94 109 GLY A CA 1
ATOM 846 C C . GLY A 1 109 ? -5.896 4.582 19.209 1.00 79.94 109 GLY A C 1
ATOM 847 O O . GLY A 1 109 ? -5.118 4.133 20.048 1.00 79.94 109 GLY A O 1
ATOM 848 N N . LYS A 1 110 ? -5.819 4.271 17.912 1.00 82.00 110 LYS A N 1
ATOM 849 C CA . LYS A 1 110 ? -4.779 3.440 17.300 1.00 82.00 110 LYS A CA 1
ATOM 850 C C . LYS A 1 110 ? -4.009 4.185 16.215 1.00 82.00 110 LYS A C 1
ATOM 852 O O . LYS A 1 110 ? -2.798 4.052 16.154 1.00 82.00 110 LYS A O 1
ATOM 857 N N . ILE A 1 111 ? -4.709 4.979 15.406 1.00 83.62 111 ILE A N 1
ATOM 858 C CA . ILE A 1 111 ? -4.141 5.858 14.382 1.00 83.62 111 ILE A CA 1
ATOM 859 C C . ILE A 1 111 ? -4.377 7.300 14.827 1.00 83.62 111 ILE A C 1
ATOM 861 O O . ILE A 1 111 ? -5.503 7.677 15.169 1.00 83.62 111 ILE A O 1
ATOM 865 N N . GLN A 1 112 ? -3.313 8.101 14.845 1.00 81.12 112 GLN A N 1
ATOM 866 C CA . GLN A 1 112 ? -3.406 9.519 15.175 1.00 81.12 112 GLN A CA 1
ATOM 867 C C . GLN A 1 112 ? -4.207 10.257 14.084 1.00 81.12 112 GLN A C 1
ATOM 869 O O . GLN A 1 112 ? -3.883 10.136 12.905 1.00 81.12 112 GLN A O 1
ATOM 874 N N . PRO A 1 113 ? -5.257 11.021 14.431 1.00 77.81 113 PRO A N 1
ATOM 875 C CA . PRO A 1 113 ? -6.004 11.788 13.440 1.00 77.81 113 PRO A CA 1
ATOM 876 C C . PRO A 1 113 ? -5.137 12.852 12.760 1.00 77.81 113 PRO A C 1
ATOM 878 O O . PRO A 1 113 ? -4.333 13.511 13.418 1.00 77.81 113 PRO A O 1
ATOM 881 N N . GLY A 1 114 ? -5.359 13.061 11.461 1.00 78.19 114 GLY A N 1
ATOM 882 C CA . GLY A 1 114 ? -4.704 14.127 10.697 1.00 78.19 114 GLY A CA 1
ATOM 883 C C . GLY A 1 114 ? -3.231 13.876 10.367 1.00 78.19 114 GLY A C 1
ATOM 884 O O . GLY A 1 114 ? -2.552 14.813 9.959 1.00 78.19 114 GLY A O 1
ATOM 885 N N . THR A 1 115 ? -2.731 12.651 10.538 1.00 82.25 115 THR A N 1
ATOM 886 C CA . THR A 1 115 ? -1.380 12.278 10.109 1.00 82.25 115 THR A CA 1
ATOM 887 C C . THR A 1 115 ? -1.363 11.732 8.688 1.00 82.25 115 THR A C 1
ATOM 889 O O . THR A 1 115 ? -2.362 11.230 8.168 1.00 82.25 115 THR A O 1
ATOM 892 N N . THR A 1 116 ? -0.193 11.819 8.067 1.00 81.25 116 THR A N 1
ATOM 893 C CA . THR A 1 116 ? 0.125 11.203 6.780 1.00 81.25 116 THR A CA 1
ATOM 894 C C . THR A 1 116 ? 1.327 10.285 6.959 1.00 81.25 116 THR A C 1
ATOM 896 O O . THR A 1 116 ? 2.196 10.548 7.791 1.00 81.25 116 THR A O 1
ATOM 899 N N . SER A 1 117 ? 1.379 9.205 6.185 1.00 81.75 117 SER A N 1
ATOM 900 C CA . SER A 1 117 ? 2.544 8.326 6.097 1.00 81.75 117 SER A CA 1
ATOM 901 C C . SER A 1 117 ? 2.895 8.131 4.631 1.00 81.75 117 SER A C 1
ATOM 903 O O . SER A 1 117 ? 2.012 7.878 3.815 1.00 81.75 117 SER A O 1
ATOM 905 N N . GLU A 1 118 ? 4.181 8.253 4.319 1.00 81.25 118 GLU A N 1
ATOM 906 C CA . GLU A 1 118 ? 4.741 8.002 2.985 1.00 81.25 118 GLU A CA 1
ATOM 907 C C . GLU A 1 118 ? 5.381 6.609 2.895 1.00 81.25 118 GLU A C 1
ATOM 909 O O . GLU A 1 118 ? 5.956 6.250 1.873 1.00 81.25 118 GLU A O 1
ATOM 914 N N . THR A 1 119 ? 5.293 5.803 3.961 1.00 84.50 119 THR A N 1
ATOM 915 C CA . THR A 1 119 ? 5.886 4.461 3.953 1.00 84.50 119 THR A CA 1
ATOM 916 C C . THR A 1 119 ? 5.081 3.531 3.054 1.00 84.50 119 THR A C 1
ATOM 918 O O . THR A 1 119 ? 3.864 3.407 3.210 1.00 84.50 119 THR A O 1
ATOM 921 N N . ALA A 1 120 ? 5.763 2.825 2.155 1.00 87.56 120 ALA A N 1
ATOM 922 C CA . ALA A 1 120 ? 5.105 1.870 1.277 1.00 87.56 120 ALA A CA 1
ATOM 923 C C . ALA A 1 120 ? 4.540 0.658 2.034 1.00 87.56 120 ALA A C 1
ATOM 925 O O . ALA A 1 120 ? 5.244 -0.046 2.756 1.00 87.56 120 ALA A O 1
ATOM 926 N N . ILE A 1 121 ? 3.275 0.355 1.762 1.00 91.00 121 ILE A N 1
ATOM 927 C CA . ILE A 1 121 ? 2.636 -0.933 2.044 1.00 91.00 121 ILE A CA 1
ATOM 928 C C . ILE A 1 121 ? 2.037 -1.468 0.745 1.00 91.00 121 ILE A C 1
ATOM 930 O O . ILE A 1 121 ? 1.676 -0.683 -0.136 1.00 91.00 121 ILE A O 1
ATOM 934 N N . CYS A 1 122 ? 1.908 -2.783 0.614 1.00 88.38 122 CYS A N 1
ATOM 935 C CA . CYS A 1 122 ? 1.317 -3.398 -0.568 1.00 88.38 122 CYS A CA 1
ATOM 936 C C . CYS A 1 122 ? 0.029 -4.153 -0.218 1.00 88.38 122 CYS A C 1
ATOM 938 O O . CYS A 1 122 ? -0.228 -4.519 0.927 1.00 88.38 122 CYS A O 1
ATOM 940 N N . SER A 1 123 ? -0.812 -4.405 -1.222 1.00 87.31 123 SER A N 1
ATOM 941 C CA . SER A 1 123 ? -2.083 -5.124 -1.037 1.00 87.31 123 SER A CA 1
ATOM 942 C C . SER A 1 123 ? -1.911 -6.518 -0.415 1.00 87.31 123 SER A C 1
ATOM 944 O O . SER A 1 123 ? -2.789 -6.970 0.319 1.00 87.31 123 SER A O 1
ATOM 946 N N . ILE A 1 124 ? -0.759 -7.162 -0.633 1.00 91.25 124 ILE A N 1
ATOM 947 C CA . ILE A 1 124 ? -0.391 -8.445 -0.019 1.00 91.25 124 ILE A CA 1
ATOM 948 C C . ILE A 1 124 ? -0.312 -8.372 1.516 1.00 91.25 124 ILE A C 1
ATOM 950 O O . ILE A 1 124 ? -0.563 -9.371 2.185 1.00 91.25 124 ILE A O 1
ATOM 954 N N . ASP A 1 125 ? -0.041 -7.194 2.086 1.00 92.56 125 ASP A N 1
ATOM 955 C CA . ASP A 1 125 ? 0.126 -6.988 3.532 1.00 92.56 125 ASP A CA 1
ATOM 956 C C . ASP A 1 125 ? -1.201 -6.880 4.281 1.00 92.56 125 ASP A C 1
ATOM 958 O O . ASP A 1 125 ? -1.249 -6.996 5.509 1.00 92.56 125 ASP A O 1
ATOM 962 N N . ILE A 1 126 ? -2.302 -6.684 3.551 1.00 88.50 126 ILE A N 1
ATOM 963 C CA . ILE A 1 126 ? -3.633 -6.517 4.134 1.00 88.50 126 ILE A CA 1
ATOM 964 C C . ILE A 1 126 ? -4.032 -7.774 4.911 1.00 88.50 126 ILE A C 1
ATOM 966 O O . ILE A 1 126 ? -4.457 -7.672 6.060 1.00 88.50 126 ILE A O 1
ATOM 970 N N . LEU A 1 127 ? -3.866 -8.958 4.314 1.00 89.38 127 LEU A N 1
ATOM 971 C CA . LEU A 1 127 ? -4.242 -10.226 4.942 1.00 89.38 127 LEU A CA 1
ATOM 972 C C . LEU A 1 127 ? -3.515 -10.467 6.282 1.00 89.38 127 LEU A C 1
ATOM 974 O O . LEU A 1 127 ? -4.206 -10.608 7.294 1.00 89.38 127 LEU A O 1
ATOM 978 N N . PRO A 1 128 ? -2.168 -10.494 6.348 1.00 93.44 128 PRO A N 1
ATOM 979 C CA . PRO A 1 128 ? -1.456 -10.731 7.606 1.00 93.44 128 PRO A CA 1
ATOM 980 C C . PRO A 1 128 ? -1.676 -9.619 8.637 1.00 93.44 128 PRO A C 1
ATOM 982 O O . PRO A 1 128 ? -1.724 -9.899 9.834 1.00 93.44 128 PRO A O 1
ATOM 985 N N . THR A 1 129 ? -1.862 -8.371 8.202 1.00 92.25 129 THR A N 1
ATOM 986 C CA . THR A 1 129 ? -2.154 -7.252 9.110 1.00 92.25 129 THR A CA 1
ATOM 987 C C . THR A 1 129 ? -3.543 -7.384 9.739 1.00 92.25 129 THR A C 1
ATOM 989 O O . THR A 1 129 ? -3.694 -7.220 10.950 1.00 92.25 129 THR A O 1
ATOM 992 N N . ILE A 1 130 ? -4.565 -7.739 8.952 1.00 89.25 130 ILE A N 1
ATOM 993 C CA . ILE A 1 130 ? -5.913 -7.997 9.477 1.00 89.25 130 ILE A CA 1
ATOM 994 C C . ILE A 1 130 ? -5.913 -9.234 10.376 1.00 89.25 130 ILE A C 1
ATOM 996 O O . ILE A 1 130 ? -6.521 -9.192 11.443 1.00 89.25 130 ILE A O 1
ATOM 1000 N N . ALA A 1 131 ? -5.222 -10.312 9.991 1.00 90.50 131 ALA A N 1
ATOM 1001 C CA . ALA A 1 131 ? -5.113 -11.514 10.817 1.00 90.50 131 ALA A CA 1
ATOM 1002 C C . ALA A 1 131 ? -4.498 -11.194 12.189 1.00 90.50 131 ALA A C 1
ATOM 1004 O O . ALA A 1 131 ? -5.060 -11.575 13.217 1.00 90.50 131 ALA A O 1
ATOM 1005 N N . HIS A 1 132 ? -3.418 -10.404 12.209 1.00 91.56 132 HIS A N 1
ATOM 1006 C CA . HIS A 1 132 ? -2.800 -9.912 13.438 1.00 91.56 132 HIS A CA 1
ATOM 1007 C C . HIS A 1 132 ? -3.783 -9.115 14.308 1.00 91.56 132 HIS A C 1
ATOM 1009 O O . HIS A 1 132 ? -3.920 -9.397 15.498 1.00 91.56 132 HIS A O 1
ATOM 1015 N N . LEU A 1 133 ? -4.505 -8.156 13.720 1.00 88.88 133 LEU A N 1
ATOM 1016 C CA . LEU A 1 133 ? -5.495 -7.345 14.438 1.00 88.88 133 LEU A CA 1
ATOM 1017 C C . LEU A 1 133 ? -6.681 -8.163 14.963 1.00 88.88 133 LEU A C 1
ATOM 1019 O O . LEU A 1 133 ? -7.233 -7.839 16.013 1.00 88.88 133 LEU A O 1
ATOM 1023 N N . ALA A 1 134 ? -7.068 -9.215 14.244 1.00 88.19 134 ALA A N 1
ATOM 1024 C CA . ALA A 1 134 ? -8.151 -10.114 14.624 1.00 88.19 134 ALA A CA 1
ATOM 1025 C C . ALA A 1 134 ? -7.732 -11.169 15.664 1.00 88.19 134 ALA A C 1
ATOM 1027 O O . ALA A 1 134 ? -8.588 -11.908 16.148 1.00 88.19 134 ALA A O 1
ATOM 1028 N N . GLY A 1 135 ? -6.437 -11.278 15.990 1.00 91.75 135 GLY A N 1
ATOM 1029 C CA . GLY A 1 135 ? -5.911 -12.381 16.800 1.00 91.75 135 GLY A CA 1
ATOM 1030 C C . GLY A 1 135 ? -6.049 -13.747 16.116 1.00 91.75 135 GLY A C 1
ATOM 1031 O O . GLY A 1 135 ? -6.078 -14.774 16.793 1.00 91.75 135 GLY A O 1
ATOM 1032 N N . ALA A 1 136 ? -6.173 -13.765 14.787 1.00 90.81 136 ALA A N 1
ATOM 1033 C CA . ALA A 1 136 ? -6.257 -14.985 14.000 1.00 90.81 136 ALA A CA 1
ATOM 1034 C C . ALA A 1 136 ? -4.855 -15.551 13.744 1.00 90.81 136 ALA A C 1
ATOM 1036 O O . ALA A 1 136 ? -3.891 -14.803 13.565 1.00 90.81 136 ALA A O 1
ATOM 1037 N N . GLN A 1 137 ? -4.745 -16.878 13.695 1.00 84.31 137 GLN A N 1
ATOM 1038 C CA . GLN A 1 137 ? -3.507 -17.520 13.264 1.00 84.31 137 GLN A CA 1
ATOM 1039 C C . GLN A 1 137 ? -3.352 -17.361 11.743 1.00 84.31 137 GLN A C 1
ATOM 1041 O O . GLN A 1 137 ? -4.336 -17.543 11.016 1.00 84.31 137 GLN A O 1
ATOM 1046 N N . PRO A 1 138 ? -2.157 -16.990 11.249 1.00 77.50 138 PRO A N 1
ATOM 1047 C CA . PRO A 1 138 ? -1.883 -17.000 9.820 1.00 77.50 138 PRO A CA 1
ATOM 1048 C C . PRO A 1 138 ? -1.984 -18.435 9.281 1.00 77.50 138 PRO A C 1
ATOM 1050 O O . PRO A 1 138 ? -1.859 -19.387 10.053 1.00 77.50 138 PRO A O 1
ATOM 1053 N N . PRO A 1 139 ? -2.231 -18.605 7.975 1.00 79.44 139 PRO A N 1
ATOM 1054 C CA . PRO A 1 139 ? -2.224 -19.931 7.374 1.00 79.44 139 PRO A CA 1
ATOM 1055 C C . PRO A 1 139 ? -0.830 -20.574 7.479 1.00 79.44 139 PRO A C 1
ATOM 1057 O O . PRO A 1 139 ? 0.175 -19.869 7.542 1.00 79.44 139 PRO A O 1
ATOM 1060 N N . ASP A 1 140 ? -0.774 -21.909 7.473 1.00 86.31 140 ASP A N 1
ATOM 1061 C CA . ASP A 1 140 ? 0.481 -22.668 7.622 1.00 86.31 140 ASP A CA 1
ATOM 1062 C C . ASP A 1 140 ? 1.428 -22.525 6.419 1.00 86.31 140 ASP A C 1
ATOM 1064 O O . ASP A 1 140 ? 2.616 -22.828 6.519 1.00 86.31 140 ASP A O 1
ATOM 1068 N N . ASN A 1 141 ? 0.909 -22.102 5.263 1.00 89.06 141 ASN A N 1
ATOM 1069 C CA . ASN A 1 141 ? 1.721 -21.847 4.082 1.00 89.06 141 ASN A CA 1
ATOM 1070 C C . ASN A 1 141 ? 2.374 -20.465 4.141 1.00 89.06 141 ASN A C 1
ATOM 1072 O O . ASN A 1 141 ? 1.773 -19.496 4.606 1.00 89.06 141 ASN A O 1
ATOM 1076 N N . ASP A 1 142 ? 3.561 -20.364 3.548 1.00 88.25 142 ASP A N 1
ATOM 1077 C CA . ASP A 1 142 ? 4.206 -19.076 3.342 1.00 88.25 142 ASP A CA 1
ATOM 1078 C C . ASP A 1 142 ? 3.308 -18.153 2.506 1.00 88.25 142 ASP A C 1
ATOM 1080 O O . ASP A 1 142 ? 2.653 -18.565 1.540 1.00 88.25 142 ASP A O 1
ATOM 1084 N N . ILE A 1 143 ? 3.279 -16.889 2.915 1.00 91.44 143 ILE A N 1
ATOM 1085 C CA . ILE A 1 143 ? 2.622 -15.789 2.218 1.00 91.44 143 ILE A CA 1
ATOM 1086 C C . ILE A 1 143 ? 3.634 -14.658 2.052 1.00 91.44 143 ILE A C 1
ATOM 1088 O O . ILE A 1 143 ? 4.440 -14.403 2.947 1.00 91.44 143 ILE A O 1
ATOM 1092 N N . ASP A 1 144 ? 3.583 -13.965 0.915 1.00 91.50 144 ASP A N 1
ATOM 1093 C CA . ASP A 1 144 ? 4.532 -12.884 0.627 1.00 91.50 144 ASP A CA 1
ATOM 1094 C C . ASP A 1 144 ? 4.311 -11.669 1.536 1.00 91.50 144 ASP A C 1
ATOM 1096 O O . ASP A 1 144 ? 5.263 -10.998 1.932 1.00 91.50 144 ASP A O 1
ATOM 1100 N N . GLY A 1 145 ? 3.052 -11.391 1.886 1.00 92.25 145 GLY A N 1
ATOM 1101 C CA . GLY A 1 145 ? 2.679 -10.262 2.731 1.00 92.25 145 GLY A CA 1
ATOM 1102 C C . GLY A 1 145 ? 3.203 -10.370 4.161 1.00 92.25 145 GLY A C 1
ATOM 1103 O O . GLY A 1 145 ? 3.357 -11.458 4.721 1.00 92.25 145 GLY A O 1
ATOM 1104 N N . ARG A 1 146 ? 3.397 -9.219 4.806 1.00 94.56 146 ARG A N 1
ATOM 1105 C CA . ARG A 1 146 ? 3.842 -9.118 6.203 1.00 94.56 146 ARG A CA 1
ATOM 1106 C C . ARG A 1 146 ? 2.882 -8.257 7.016 1.00 94.56 146 ARG A C 1
ATOM 1108 O O . ARG A 1 146 ? 2.160 -7.421 6.485 1.00 94.56 146 ARG A O 1
ATOM 1115 N N . ASN A 1 147 ? 2.869 -8.458 8.331 1.00 94.25 147 ASN A N 1
ATOM 1116 C CA . ASN A 1 147 ? 2.141 -7.560 9.223 1.00 94.25 147 ASN A CA 1
ATOM 1117 C C . ASN A 1 147 ? 2.840 -6.192 9.255 1.00 94.25 147 ASN A C 1
ATOM 1119 O O . ASN A 1 147 ? 3.953 -6.082 9.768 1.00 94.25 147 ASN A O 1
ATOM 1123 N N . VAL A 1 148 ? 2.163 -5.164 8.748 1.00 94.88 148 VAL A N 1
ATOM 1124 C CA . VAL A 1 148 ? 2.657 -3.777 8.687 1.00 94.88 148 VAL A CA 1
ATOM 1125 C C . VAL A 1 148 ? 1.887 -2.848 9.629 1.00 94.88 148 VAL A C 1
ATOM 1127 O O . VAL A 1 148 ? 1.901 -1.629 9.462 1.00 94.88 148 VAL A O 1
ATOM 1130 N N . TRP A 1 149 ? 1.202 -3.396 10.639 1.00 94.31 149 TRP A N 1
ATOM 1131 C CA . TRP A 1 149 ? 0.376 -2.604 11.552 1.00 94.31 149 TRP A CA 1
ATOM 1132 C C . TRP A 1 149 ? 1.138 -1.463 12.229 1.00 94.31 149 TRP A C 1
ATOM 1134 O O . TRP A 1 149 ? 0.607 -0.363 12.334 1.00 94.31 149 TRP A O 1
ATOM 1144 N N . ASP A 1 150 ? 2.386 -1.692 12.637 1.00 93.31 150 ASP A N 1
ATOM 1145 C CA . ASP A 1 150 ? 3.206 -0.659 13.275 1.00 93.31 150 ASP A CA 1
ATOM 1146 C C . ASP A 1 150 ? 3.435 0.552 12.345 1.00 93.31 150 ASP A C 1
ATOM 1148 O O . ASP A 1 150 ? 3.452 1.688 12.823 1.00 93.31 150 ASP A O 1
ATOM 1152 N N . LEU A 1 151 ? 3.525 0.332 11.025 1.00 91.06 151 LEU A N 1
ATOM 1153 C CA . LEU A 1 151 ? 3.586 1.407 10.028 1.00 91.06 151 LEU A CA 1
ATOM 1154 C C . LEU A 1 151 ? 2.245 2.141 9.907 1.00 91.06 151 LEU A C 1
ATOM 1156 O O . LEU A 1 151 ? 2.210 3.369 9.933 1.00 91.06 151 LEU A O 1
ATOM 1160 N N . ILE A 1 152 ? 1.137 1.397 9.817 1.00 88.94 152 ILE A N 1
ATOM 1161 C CA . ILE A 1 152 ? -0.223 1.960 9.695 1.00 88.94 152 ILE A CA 1
ATOM 1162 C C . ILE A 1 152 ? -0.602 2.774 10.938 1.00 88.94 152 ILE A C 1
ATOM 1164 O O . ILE A 1 152 ? -1.212 3.837 10.835 1.00 88.94 152 ILE A O 1
ATOM 1168 N N . ALA A 1 153 ? -0.229 2.286 12.119 1.00 89.69 153 ALA A N 1
ATOM 1169 C CA . ALA A 1 153 ? -0.457 2.952 13.393 1.00 89.69 153 ALA A CA 1
ATOM 1170 C C . ALA A 1 153 ? 0.468 4.164 13.607 1.00 89.69 153 ALA A C 1
ATOM 1172 O O . ALA A 1 153 ? 0.287 4.897 14.579 1.00 89.69 153 ALA A O 1
ATOM 1173 N N . GLY A 1 154 ? 1.455 4.383 12.729 1.00 88.19 154 GLY A N 1
ATOM 1174 C CA . GLY A 1 154 ? 2.421 5.473 12.857 1.00 88.19 154 GLY A CA 1
ATOM 1175 C C . GLY A 1 154 ? 3.306 5.335 14.096 1.00 88.19 154 GLY A C 1
ATOM 1176 O O . GLY A 1 154 ? 3.647 6.335 14.731 1.00 88.19 154 GLY A O 1
ATOM 1177 N N . LYS A 1 155 ? 3.646 4.103 14.492 1.00 90.56 155 LYS A N 1
ATOM 1178 C CA . LYS A 1 155 ? 4.485 3.859 15.668 1.00 90.56 155 LYS A CA 1
ATOM 1179 C C . LYS A 1 155 ? 5.882 4.461 15.437 1.00 90.56 155 LYS A C 1
ATOM 1181 O O . LYS A 1 155 ? 6.508 4.161 14.419 1.00 90.56 155 LYS A O 1
ATOM 1186 N N . PRO A 1 156 ? 6.413 5.272 16.373 1.00 89.81 156 PRO A N 1
ATOM 1187 C CA . PRO A 1 156 ? 7.741 5.861 16.226 1.00 89.81 156 PRO A CA 1
ATOM 1188 C C . PRO A 1 156 ? 8.822 4.800 15.994 1.00 89.81 156 PRO A C 1
ATOM 1190 O O . PRO A 1 156 ? 8.912 3.825 16.740 1.00 89.81 156 PRO A O 1
ATOM 1193 N N . GLY A 1 157 ? 9.642 4.999 14.959 1.00 90.06 157 GLY A N 1
ATOM 1194 C CA . GLY A 1 157 ? 10.729 4.084 14.600 1.00 90.06 157 GLY A CA 1
ATOM 1195 C C . GLY A 1 157 ? 10.282 2.759 13.974 1.00 90.06 157 GLY A C 1
ATOM 1196 O O . GLY A 1 157 ? 11.113 1.863 13.830 1.00 90.06 157 GLY A O 1
ATOM 1197 N N . ALA A 1 158 ? 9.004 2.610 13.610 1.00 91.94 158 ALA A N 1
ATOM 1198 C CA . ALA A 1 158 ? 8.547 1.450 12.858 1.00 91.94 158 ALA A CA 1
ATOM 1199 C C . ALA A 1 158 ? 9.288 1.354 11.517 1.00 91.94 158 ALA A C 1
ATOM 1201 O O . ALA A 1 158 ? 9.432 2.340 10.796 1.00 91.94 158 ALA A O 1
ATOM 1202 N N . GLN A 1 159 ? 9.763 0.153 11.200 1.00 91.12 159 GLN A N 1
ATOM 1203 C CA . GLN A 1 159 ? 10.445 -0.151 9.948 1.00 91.12 159 GLN A CA 1
ATOM 1204 C C . GLN A 1 159 ? 9.556 -1.046 9.101 1.00 91.12 159 GLN A C 1
ATOM 1206 O O . GLN A 1 159 ? 8.799 -1.863 9.633 1.00 91.12 159 GLN A O 1
ATOM 1211 N N . ASN A 1 160 ? 9.662 -0.903 7.783 1.00 93.81 160 ASN A N 1
ATOM 1212 C CA . ASN A 1 160 ? 9.000 -1.838 6.897 1.00 93.81 160 ASN A CA 1
ATOM 1213 C C . ASN A 1 160 ? 9.661 -3.224 7.026 1.00 93.81 160 ASN A C 1
ATOM 1215 O O . ASN A 1 160 ? 10.876 -3.318 6.852 1.00 93.81 160 ASN A O 1
ATOM 1219 N N . PRO A 1 161 ? 8.901 -4.296 7.333 1.00 95.25 161 PRO A N 1
ATOM 1220 C CA . PRO A 1 161 ? 9.440 -5.657 7.361 1.00 95.25 161 PRO A CA 1
ATOM 1221 C C . PRO A 1 161 ? 9.924 -6.156 5.991 1.00 95.25 161 PRO A C 1
ATOM 1223 O O . PRO A 1 161 ? 10.652 -7.147 5.927 1.00 95.25 161 PRO A O 1
ATOM 1226 N N . HIS A 1 162 ? 9.515 -5.511 4.900 1.00 95.75 162 HIS A N 1
ATOM 1227 C CA . HIS A 1 162 ? 9.969 -5.830 3.553 1.00 95.75 162 HIS A CA 1
ATOM 1228 C C . HIS A 1 162 ? 11.281 -5.135 3.228 1.00 95.75 162 HIS A C 1
ATOM 1230 O O . HIS A 1 162 ? 11.419 -3.928 3.406 1.00 95.75 162 HIS A O 1
ATOM 1236 N N . ALA A 1 163 ? 12.218 -5.882 2.646 1.00 94.88 163 ALA A N 1
ATOM 1237 C CA . ALA A 1 163 ? 13.373 -5.289 1.976 1.00 94.88 163 ALA A CA 1
ATOM 1238 C C . ALA A 1 163 ? 12.986 -4.691 0.610 1.00 94.88 163 ALA A C 1
ATOM 1240 O O . ALA A 1 163 ? 13.561 -3.687 0.187 1.00 94.88 163 ALA A O 1
ATOM 1241 N N . TYR A 1 164 ? 12.010 -5.300 -0.073 1.00 96.62 164 TYR A N 1
ATOM 1242 C CA . TYR A 1 164 ? 11.491 -4.862 -1.366 1.00 96.62 164 TYR A CA 1
ATOM 1243 C C . TYR A 1 164 ? 10.075 -5.394 -1.618 1.00 96.62 164 TYR A C 1
ATOM 1245 O O . TYR A 1 164 ? 9.655 -6.376 -1.010 1.00 96.62 164 TYR A O 1
ATOM 1253 N N . TYR A 1 165 ? 9.385 -4.784 -2.579 1.00 95.62 165 TYR A N 1
ATOM 1254 C CA . TYR A 1 165 ? 8.159 -5.289 -3.190 1.00 95.62 165 TYR A CA 1
ATOM 1255 C C . TYR A 1 165 ? 8.410 -5.634 -4.659 1.00 95.62 165 TYR A C 1
ATOM 1257 O O . TYR A 1 165 ? 9.041 -4.860 -5.378 1.00 95.62 165 TYR A O 1
ATOM 1265 N N . ALA A 1 166 ? 7.907 -6.782 -5.113 1.00 95.75 166 ALA A N 1
ATOM 1266 C CA . ALA A 1 166 ? 7.984 -7.215 -6.506 1.00 95.75 166 ALA A CA 1
ATOM 1267 C C . ALA A 1 166 ? 6.713 -6.839 -7.283 1.00 95.75 166 ALA A C 1
ATOM 1269 O O . ALA A 1 166 ? 5.602 -6.965 -6.770 1.00 95.75 166 ALA A O 1
ATOM 1270 N N . PHE A 1 167 ? 6.878 -6.429 -8.539 1.00 93.31 167 PHE A N 1
ATOM 1271 C CA . PHE A 1 167 ? 5.788 -6.092 -9.453 1.00 93.31 167 PHE A CA 1
ATOM 1272 C C . PHE A 1 167 ? 5.829 -7.026 -10.652 1.00 93.31 167 PHE A C 1
ATOM 1274 O O . PHE A 1 167 ? 6.874 -7.205 -11.281 1.00 93.31 167 PHE A O 1
ATOM 1281 N N . SER A 1 168 ? 4.690 -7.647 -10.941 1.00 90.88 168 SER A N 1
ATOM 1282 C CA . SER A 1 168 ? 4.559 -8.633 -12.008 1.00 90.88 168 SER A CA 1
ATOM 1283 C C . SER A 1 168 ? 3.221 -8.471 -12.723 1.00 90.88 168 SER A C 1
ATOM 1285 O O . SER A 1 168 ? 2.205 -8.206 -12.075 1.00 90.88 168 SER A O 1
ATOM 1287 N N . THR A 1 169 ? 3.212 -8.684 -14.037 1.00 84.00 169 THR A N 1
ATOM 1288 C CA . THR A 1 169 ? 1.993 -8.708 -14.854 1.00 84.00 169 THR A CA 1
ATOM 1289 C C . THR A 1 169 ? 1.852 -10.079 -15.499 1.00 84.00 169 THR A C 1
ATOM 1291 O O . THR A 1 169 ? 2.585 -10.436 -16.421 1.00 84.00 169 THR A O 1
ATOM 1294 N N . GLY A 1 170 ? 0.878 -10.858 -15.023 1.00 84.44 170 GLY A N 1
ATOM 1295 C CA . GLY A 1 170 ? 0.723 -12.249 -15.439 1.00 84.44 170 GLY A CA 1
ATOM 1296 C C . GLY A 1 170 ? 1.904 -13.092 -14.964 1.00 84.44 170 GLY A C 1
ATOM 1297 O O . GLY A 1 170 ? 2.118 -13.251 -13.766 1.00 84.44 170 GLY A O 1
ATOM 1298 N N . ASP A 1 171 ? 2.658 -13.639 -15.906 1.00 86.06 171 ASP A N 1
ATOM 1299 C CA . ASP A 1 171 ? 3.852 -14.450 -15.669 1.00 86.06 171 ASP A CA 1
ATOM 1300 C C . ASP A 1 171 ? 5.166 -13.665 -15.785 1.00 86.06 171 ASP A C 1
ATOM 1302 O O . ASP A 1 171 ? 6.229 -14.243 -15.554 1.00 86.06 171 ASP A O 1
ATOM 1306 N N . ARG A 1 172 ? 5.112 -12.369 -16.115 1.00 89.19 172 ARG A N 1
ATOM 1307 C CA . ARG A 1 172 ? 6.298 -11.520 -16.259 1.00 89.19 172 ARG A CA 1
ATOM 1308 C C . ARG A 1 172 ? 6.615 -10.778 -14.974 1.00 89.19 172 ARG A C 1
ATOM 1310 O O . ARG A 1 172 ? 5.765 -10.074 -14.437 1.00 89.19 172 ARG A O 1
ATOM 1317 N N . PHE A 1 173 ? 7.866 -10.881 -14.546 1.00 94.56 173 PHE A N 1
ATOM 1318 C CA . PHE A 1 173 ? 8.440 -10.080 -13.473 1.00 94.56 173 PHE A CA 1
ATOM 1319 C C . PHE A 1 173 ? 9.044 -8.794 -14.045 1.00 94.56 173 PHE A C 1
ATOM 1321 O O . PHE A 1 173 ? 9.971 -8.855 -14.852 1.00 94.56 173 PHE A O 1
ATOM 1328 N N . GLU A 1 174 ? 8.510 -7.641 -13.647 1.00 94.88 174 GLU A N 1
ATOM 1329 C CA . GLU A 1 174 ? 8.701 -6.380 -14.379 1.00 94.88 174 GLU A CA 1
ATOM 1330 C C . GLU A 1 174 ? 9.458 -5.320 -13.569 1.00 94.88 174 GLU A C 1
ATOM 1332 O O . GLU A 1 174 ? 10.193 -4.522 -14.149 1.00 94.88 174 GLU A O 1
ATOM 1337 N N . ALA A 1 175 ? 9.341 -5.308 -12.236 1.00 97.06 175 ALA A N 1
ATOM 1338 C CA . ALA A 1 175 ? 10.036 -4.325 -11.404 1.00 97.06 175 ALA A CA 1
ATOM 1339 C C . ALA A 1 175 ? 10.192 -4.763 -9.941 1.00 97.06 175 ALA A C 1
ATOM 1341 O O . ALA A 1 175 ? 9.470 -5.632 -9.446 1.00 97.06 175 ALA A O 1
ATOM 1342 N N . VAL A 1 176 ? 11.091 -4.085 -9.227 1.00 97.94 176 VAL A N 1
ATOM 1343 C CA . VAL A 1 176 ? 11.161 -4.095 -7.759 1.00 97.94 176 VAL A CA 1
ATOM 1344 C C . VAL A 1 176 ? 11.117 -2.677 -7.210 1.00 97.94 176 VAL A C 1
ATOM 1346 O O . VAL A 1 176 ? 11.639 -1.751 -7.825 1.00 97.94 176 VAL A O 1
ATOM 1349 N N . MET A 1 177 ? 10.527 -2.510 -6.034 1.00 97.06 177 MET A N 1
ATOM 1350 C CA . MET A 1 177 ? 10.552 -1.266 -5.266 1.00 97.06 177 MET A CA 1
ATOM 1351 C C . MET A 1 177 ? 11.191 -1.528 -3.909 1.00 97.06 177 MET A C 1
ATOM 1353 O O . MET A 1 177 ? 10.923 -2.569 -3.316 1.00 97.06 177 MET A O 1
ATOM 1357 N N . SER A 1 178 ? 12.020 -0.619 -3.408 1.00 95.94 178 SER A N 1
ATOM 1358 C CA . SER A 1 178 ? 12.581 -0.713 -2.060 1.00 95.94 178 SER A CA 1
ATOM 1359 C C . SER A 1 178 ? 11.474 -0.757 -1.002 1.00 95.94 178 SER A C 1
ATOM 1361 O O . SER A 1 178 ? 10.377 -0.234 -1.200 1.00 95.94 178 SER A O 1
ATOM 1363 N N . GLY A 1 179 ? 11.754 -1.389 0.139 1.00 92.31 179 GLY A N 1
ATOM 1364 C CA . GLY A 1 179 ? 10.789 -1.507 1.234 1.00 92.31 179 GLY A CA 1
ATOM 1365 C C . GLY A 1 179 ? 10.305 -0.160 1.771 1.00 92.31 179 GLY A C 1
ATOM 1366 O O . GLY A 1 179 ? 9.133 0.003 2.089 1.00 92.31 179 GLY A O 1
ATOM 1367 N N . ASP A 1 180 ? 11.166 0.853 1.807 1.00 90.56 180 ASP A N 1
ATOM 1368 C CA . ASP A 1 180 ? 10.763 2.215 2.180 1.00 90.56 180 ASP A CA 1
ATOM 1369 C C . ASP A 1 180 ? 9.874 2.905 1.126 1.00 90.56 180 ASP A C 1
ATOM 1371 O O . ASP A 1 180 ? 9.306 3.955 1.406 1.00 90.56 180 ASP A O 1
ATOM 1375 N N . GLY A 1 181 ? 9.707 2.310 -0.060 1.00 91.50 181 GLY A N 1
ATOM 1376 C CA . GLY A 1 181 ? 8.902 2.846 -1.154 1.00 91.50 181 GLY A CA 1
ATOM 1377 C C . GLY A 1 181 ? 9.595 3.914 -1.986 1.00 91.50 181 GLY A C 1
ATOM 1378 O O . GLY A 1 181 ? 9.005 4.402 -2.946 1.00 91.50 181 GLY A O 1
ATOM 1379 N N . LYS A 1 182 ? 10.826 4.294 -1.637 1.00 94.94 182 LYS A N 1
ATOM 1380 C CA . LYS A 1 182 ? 11.491 5.436 -2.260 1.00 94.94 182 LYS A CA 1
ATOM 1381 C C . LYS A 1 182 ? 12.027 5.123 -3.651 1.00 94.94 182 LYS A C 1
ATOM 1383 O O . LYS A 1 182 ? 11.963 5.969 -4.532 1.00 94.94 182 LYS A O 1
ATOM 1388 N N . TRP A 1 183 ? 12.568 3.931 -3.860 1.00 97.75 183 TRP A N 1
ATOM 1389 C CA . TRP A 1 183 ? 13.284 3.591 -5.083 1.00 97.75 183 TRP A CA 1
ATOM 1390 C C . TRP A 1 183 ? 12.566 2.496 -5.835 1.00 97.75 183 TRP A C 1
ATOM 1392 O O . TRP A 1 183 ? 12.256 1.454 -5.261 1.00 97.75 183 TRP A O 1
ATOM 1402 N N . LYS A 1 184 ? 12.362 2.690 -7.135 1.00 98.06 184 LYS A N 1
ATOM 1403 C CA . LYS A 1 184 ? 11.782 1.665 -7.999 1.00 98.06 184 LYS A CA 1
ATOM 1404 C C . LYS A 1 184 ? 12.666 1.412 -9.204 1.00 98.06 184 LYS A C 1
ATOM 1406 O O . LYS A 1 184 ? 13.023 2.332 -9.933 1.00 98.06 184 LYS A O 1
ATOM 1411 N N . LEU A 1 185 ? 13.011 0.145 -9.395 1.00 98.62 185 LEU A N 1
ATOM 1412 C CA . LEU A 1 185 ? 13.791 -0.346 -10.517 1.00 98.62 185 LEU A CA 1
ATOM 1413 C C . LEU A 1 185 ? 12.869 -1.117 -11.459 1.00 98.62 185 LEU A C 1
ATOM 1415 O O . LEU A 1 185 ? 12.364 -2.183 -11.099 1.00 98.62 185 LEU A O 1
ATOM 1419 N N . HIS A 1 186 ? 12.696 -0.605 -12.671 1.00 98.12 186 HIS A N 1
ATOM 1420 C CA . HIS A 1 186 ? 12.108 -1.361 -13.773 1.00 98.12 186 HIS A CA 1
ATOM 1421 C C . HIS A 1 186 ? 13.165 -2.263 -14.395 1.00 98.12 186 HIS A C 1
ATOM 1423 O O . HIS A 1 186 ? 14.269 -1.818 -14.705 1.00 98.12 186 HIS A O 1
ATOM 1429 N N . LEU A 1 187 ? 12.817 -3.531 -14.584 1.00 97.50 187 LEU A N 1
ATOM 1430 C CA . LEU A 1 187 ? 13.613 -4.502 -15.326 1.00 97.50 187 LEU A CA 1
ATOM 1431 C C . LEU A 1 187 ? 13.285 -4.393 -16.822 1.00 97.50 187 LEU A C 1
ATOM 1433 O O . LEU A 1 187 ? 12.180 -3.971 -17.159 1.00 97.50 187 LEU A O 1
ATOM 1437 N N . PRO A 1 188 ? 14.180 -4.808 -17.735 1.00 96.38 188 PRO A N 1
ATOM 1438 C CA . PRO A 1 188 ? 13.839 -4.884 -19.150 1.00 96.38 188 PRO A CA 1
ATOM 1439 C C . PRO A 1 188 ? 12.644 -5.817 -19.396 1.00 96.38 188 PRO A C 1
ATOM 1441 O O . PRO A 1 188 ? 12.713 -7.002 -19.066 1.00 96.38 188 PRO A O 1
ATOM 1444 N N . HIS A 1 189 ? 11.552 -5.296 -19.959 1.00 93.38 189 HIS A N 1
ATOM 1445 C CA . HIS A 1 189 ? 10.345 -6.068 -20.278 1.00 93.38 189 HIS A CA 1
ATOM 1446 C C . HIS A 1 189 ? 9.509 -5.391 -21.371 1.00 93.38 189 HIS A C 1
ATOM 1448 O O . HIS A 1 189 ? 9.665 -4.204 -21.647 1.00 93.38 189 HIS A O 1
ATOM 1454 N N . GLU A 1 190 ? 8.595 -6.140 -21.986 1.00 91.19 190 GLU A N 1
ATOM 1455 C CA . GLU A 1 190 ? 7.587 -5.584 -22.892 1.00 91.19 190 GLU A CA 1
ATOM 1456 C C . GLU A 1 190 ? 6.273 -5.324 -22.157 1.00 91.19 190 GLU A C 1
ATOM 1458 O O . GLU A 1 190 ? 5.848 -6.117 -21.312 1.00 91.19 190 GLU A O 1
ATOM 1463 N N . TYR A 1 191 ? 5.598 -4.238 -22.521 1.00 87.12 191 TYR A N 1
ATOM 1464 C CA . TYR A 1 191 ? 4.294 -3.881 -21.981 1.00 87.12 191 TYR A CA 1
ATOM 1465 C C . TYR A 1 191 ? 3.355 -3.367 -23.074 1.00 87.12 191 TYR A C 1
ATOM 1467 O O . TYR A 1 191 ? 3.769 -2.808 -24.095 1.00 87.12 191 TYR A O 1
ATOM 1475 N N . ARG A 1 192 ? 2.051 -3.523 -22.823 1.00 87.00 192 ARG A N 1
ATOM 1476 C CA . ARG A 1 192 ? 1.002 -3.009 -23.707 1.00 87.00 192 ARG A CA 1
ATOM 1477 C C . ARG A 1 192 ? 0.779 -1.528 -23.444 1.00 87.00 192 ARG A C 1
ATOM 1479 O O . ARG A 1 192 ? 0.369 -1.147 -22.350 1.00 87.00 192 ARG A O 1
ATOM 1486 N N . HIS A 1 193 ? 0.971 -0.715 -24.470 1.00 86.75 193 HIS A N 1
ATOM 1487 C CA . HIS A 1 193 ? 0.664 0.705 -24.457 1.00 86.75 193 HIS A CA 1
ATOM 1488 C C . HIS A 1 193 ? -0.660 0.960 -25.185 1.00 86.75 193 HIS A C 1
ATOM 1490 O O . HIS A 1 193 ? -0.853 0.522 -26.319 1.00 86.75 193 HIS A O 1
ATOM 1496 N N . VAL A 1 194 ? -1.584 1.666 -24.533 1.00 89.44 194 VAL A N 1
ATOM 1497 C CA . VAL A 1 194 ? -2.882 2.028 -25.119 1.00 89.44 194 VAL A CA 1
ATOM 1498 C C . VAL A 1 194 ? -2.676 3.188 -26.094 1.00 89.44 194 VAL A C 1
ATOM 1500 O O . VAL A 1 194 ? -2.306 4.284 -25.680 1.00 89.44 194 VAL A O 1
ATOM 1503 N N . ILE A 1 195 ? -2.932 2.964 -27.383 1.00 93.88 195 ILE A N 1
ATOM 1504 C CA . ILE A 1 195 ? -2.942 4.029 -28.402 1.00 93.88 195 ILE A CA 1
ATOM 1505 C C . ILE A 1 195 ? -4.292 4.744 -28.377 1.00 93.88 195 ILE A C 1
ATOM 1507 O O . ILE A 1 195 ? -4.369 5.972 -28.413 1.00 93.88 195 ILE A O 1
ATOM 1511 N N . ARG A 1 196 ? -5.371 3.961 -28.294 1.00 92.62 196 ARG A N 1
ATOM 1512 C CA . ARG A 1 196 ? -6.744 4.458 -28.298 1.00 92.62 196 ARG A CA 1
ATOM 1513 C C . ARG A 1 196 ? -7.556 3.694 -27.269 1.00 92.62 196 ARG A C 1
ATOM 1515 O O . ARG A 1 196 ? -7.521 2.469 -27.254 1.00 92.62 196 ARG A O 1
ATOM 1522 N N . HIS A 1 197 ? -8.293 4.404 -26.420 1.00 88.50 197 HIS A N 1
ATOM 1523 C CA . HIS A 1 197 ? -9.172 3.772 -25.439 1.00 88.50 197 HIS A CA 1
ATOM 1524 C C . HIS A 1 197 ? -10.341 3.056 -26.129 1.00 88.50 197 HIS A C 1
ATOM 1526 O O . HIS A 1 197 ? -10.785 3.448 -27.207 1.00 88.50 197 HIS A O 1
ATOM 1532 N N . GLY A 1 198 ? -10.817 1.981 -25.504 1.00 89.12 198 GLY A N 1
ATOM 1533 C CA . GLY A 1 198 ? -11.980 1.241 -25.978 1.00 89.12 198 GLY A CA 1
ATOM 1534 C C . GLY A 1 198 ? -13.295 1.943 -25.641 1.00 89.12 198 GLY A C 1
ATOM 1535 O O . GLY A 1 198 ? -13.369 2.724 -24.693 1.00 89.12 198 GLY A O 1
ATOM 1536 N N . GLU A 1 199 ? -14.350 1.618 -26.385 1.00 91.44 199 GLU A N 1
ATOM 1537 C CA . GLU A 1 199 ? -15.715 2.099 -26.151 1.00 91.44 199 GLU A CA 1
ATOM 1538 C C . GLU A 1 199 ? -16.693 0.916 -26.083 1.00 91.44 199 GLU A C 1
ATOM 1540 O O . GLU A 1 199 ? -16.480 -0.134 -26.689 1.00 91.44 199 GLU A O 1
ATOM 1545 N N . GLY A 1 200 ? -17.779 1.059 -25.316 1.00 86.19 200 GLY A N 1
ATOM 1546 C CA . GLY A 1 200 ? -18.862 0.066 -25.285 1.00 86.19 200 GLY A CA 1
ATOM 1547 C C . GLY A 1 200 ? -18.494 -1.314 -24.718 1.00 86.19 200 GLY A C 1
ATOM 1548 O O . GLY A 1 200 ? -19.195 -2.282 -24.993 1.00 86.19 200 GLY A O 1
ATOM 1549 N N . GLY A 1 201 ? -17.415 -1.423 -23.934 1.00 83.56 201 GLY A N 1
ATOM 1550 C CA . GLY A 1 201 ? -16.935 -2.695 -23.376 1.00 83.56 201 GLY A CA 1
ATOM 1551 C C . GLY A 1 201 ? -16.004 -3.486 -24.302 1.00 83.56 201 GLY A C 1
ATOM 1552 O O . GLY A 1 201 ? -15.567 -4.573 -23.927 1.00 83.56 201 GLY A O 1
ATOM 1553 N N . PHE A 1 202 ? -15.670 -2.946 -25.476 1.00 87.06 202 PHE A N 1
ATOM 1554 C CA . PHE A 1 202 ? -14.652 -3.509 -26.359 1.00 87.06 202 PHE A CA 1
ATOM 1555 C C . PHE A 1 202 ? -13.266 -2.951 -26.014 1.00 87.06 202 PHE A C 1
ATOM 1557 O O . PHE A 1 202 ? -13.160 -1.782 -25.634 1.00 87.06 202 PHE A O 1
ATOM 1564 N N . PRO A 1 203 ? -12.195 -3.759 -26.125 1.00 84.69 203 PRO A N 1
ATOM 1565 C CA . PRO A 1 203 ? -10.839 -3.274 -25.915 1.00 84.69 203 PRO A CA 1
ATOM 1566 C C . PRO A 1 203 ? -10.463 -2.249 -26.990 1.00 84.69 203 PRO A C 1
ATOM 1568 O O . PRO A 1 203 ? -10.872 -2.358 -28.143 1.00 84.69 203 PRO A O 1
ATOM 1571 N N . GLY A 1 204 ? -9.674 -1.255 -26.591 1.00 90.56 204 GLY A N 1
ATOM 1572 C CA . GLY A 1 204 ? -9.112 -0.266 -27.503 1.00 90.56 204 GLY A CA 1
ATOM 1573 C C . GLY A 1 204 ? -7.927 -0.789 -28.320 1.00 90.56 204 GLY A C 1
ATOM 1574 O O . GLY A 1 204 ? -7.575 -1.971 -28.265 1.00 90.56 204 GLY A O 1
ATOM 1575 N N . GLU A 1 205 ? -7.284 0.110 -29.056 1.00 93.81 205 GLU A N 1
ATOM 1576 C CA . GLU A 1 205 ? -6.074 -0.197 -29.821 1.00 93.81 205 GLU A CA 1
ATOM 1577 C C . GLU A 1 205 ? -4.846 -0.134 -28.912 1.00 93.81 205 GLU A C 1
ATOM 1579 O O . GLU A 1 205 ? -4.668 0.814 -28.139 1.00 93.81 205 GLU A O 1
ATOM 1584 N N . HIS A 1 206 ? -3.991 -1.148 -29.023 1.00 91.94 206 HIS A N 1
ATOM 1585 C CA . HIS A 1 206 ? -2.782 -1.285 -28.222 1.00 91.94 206 HIS A CA 1
ATOM 1586 C C . HIS A 1 206 ? -1.586 -1.590 -29.120 1.00 91.94 206 HIS A C 1
ATOM 1588 O O . HIS A 1 206 ? -1.716 -2.327 -30.097 1.00 91.94 206 HIS A O 1
ATOM 1594 N N . GLU A 1 207 ? -0.419 -1.098 -28.729 1.00 93.50 207 GLU A N 1
ATOM 1595 C CA . GLU A 1 207 ? 0.873 -1.518 -29.270 1.00 93.50 207 GLU A CA 1
ATOM 1596 C C . GLU A 1 207 ? 1.751 -2.100 -28.166 1.00 93.50 207 GLU A C 1
ATOM 1598 O O . GLU A 1 207 ? 1.500 -1.894 -26.976 1.00 93.50 207 GLU A O 1
ATOM 1603 N N . GLN A 1 208 ? 2.783 -2.836 -28.565 1.00 91.81 208 GLN A N 1
ATOM 1604 C CA . GLN A 1 208 ? 3.821 -3.279 -27.645 1.00 91.81 208 GLN A CA 1
ATOM 1605 C C . GLN A 1 208 ? 4.934 -2.241 -27.601 1.00 91.81 208 GLN A C 1
ATOM 1607 O O . GLN A 1 208 ? 5.386 -1.757 -28.640 1.00 91.81 208 GLN A O 1
ATOM 1612 N N . ARG A 1 209 ? 5.385 -1.921 -26.394 1.00 92.00 209 ARG A N 1
ATOM 1613 C CA . ARG A 1 209 ? 6.582 -1.116 -26.155 1.00 92.00 209 ARG A CA 1
ATOM 1614 C C . ARG A 1 209 ? 7.520 -1.876 -25.235 1.00 92.00 209 ARG A C 1
ATOM 1616 O O . ARG A 1 209 ? 7.082 -2.702 -24.441 1.00 92.00 209 ARG A O 1
ATOM 1623 N N . ALA A 1 210 ? 8.805 -1.572 -25.338 1.00 92.44 210 ALA A N 1
ATOM 1624 C CA . ALA A 1 210 ? 9.815 -2.103 -24.439 1.00 92.44 210 ALA A CA 1
ATOM 1625 C C . ALA A 1 210 ? 10.153 -1.063 -23.370 1.00 92.44 210 ALA A C 1
ATOM 1627 O O . ALA A 1 210 ? 10.387 0.106 -23.685 1.00 92.44 210 ALA A O 1
ATOM 1628 N N . GLN A 1 211 ? 10.194 -1.507 -22.121 1.00 93.00 211 GLN A N 1
ATOM 1629 C CA . GLN A 1 211 ? 10.801 -0.785 -21.019 1.00 93.00 211 GLN A CA 1
ATOM 1630 C C . GLN A 1 211 ? 12.250 -1.245 -20.884 1.00 93.00 211 GLN A C 1
ATOM 1632 O O . GLN A 1 211 ? 12.533 -2.443 -20.915 1.00 93.00 211 GLN A O 1
ATOM 1637 N N . GLN A 1 212 ? 13.167 -0.289 -20.772 1.00 95.44 212 GLN A N 1
ATOM 1638 C CA . GLN A 1 212 ? 14.582 -0.566 -20.522 1.00 95.44 212 GLN A CA 1
ATOM 1639 C C . GLN A 1 212 ? 14.845 -0.622 -19.014 1.00 95.44 212 GLN A C 1
ATOM 1641 O O . GLN A 1 212 ? 13.984 -0.270 -18.208 1.00 95.44 212 GLN A O 1
ATOM 1646 N N . LEU A 1 213 ? 16.047 -1.052 -18.624 1.00 97.81 213 LEU A N 1
ATOM 1647 C CA . LEU A 1 213 ? 16.472 -0.962 -17.229 1.00 97.81 213 LEU A CA 1
ATOM 1648 C C . LEU A 1 213 ? 16.478 0.514 -16.796 1.00 97.81 213 LEU A C 1
ATOM 1650 O O . LEU A 1 213 ? 17.196 1.328 -17.379 1.00 97.81 213 LEU A O 1
ATOM 1654 N N . ALA A 1 214 ? 15.681 0.853 -15.787 1.00 98.19 214 ALA A N 1
ATOM 1655 C CA . ALA A 1 214 ? 15.525 2.230 -15.327 1.00 98.19 214 ALA A CA 1
ATOM 1656 C C . ALA A 1 214 ? 15.289 2.286 -13.817 1.00 98.19 214 ALA A C 1
ATOM 1658 O O . ALA A 1 214 ? 14.591 1.436 -13.262 1.00 98.19 214 ALA A O 1
ATOM 1659 N N . LEU A 1 215 ? 15.867 3.293 -13.164 1.00 98.69 215 LEU A N 1
ATOM 1660 C CA . LEU A 1 215 ? 15.714 3.559 -11.736 1.00 98.69 215 LEU A CA 1
ATOM 1661 C C . LEU A 1 215 ? 15.001 4.897 -11.541 1.00 98.69 215 LEU A C 1
ATOM 1663 O O . LEU A 1 215 ? 15.380 5.888 -12.162 1.00 98.69 215 LEU A O 1
ATOM 1667 N N . TYR A 1 216 ? 14.028 4.928 -10.636 1.00 98.44 216 TYR A N 1
ATOM 1668 C CA . TYR A 1 216 ? 13.249 6.117 -10.301 1.00 98.44 216 TYR A CA 1
ATOM 1669 C C . TYR A 1 216 ? 13.262 6.371 -8.787 1.00 98.44 216 TYR A C 1
ATOM 1671 O O . TYR A 1 216 ? 13.114 5.428 -8.001 1.00 98.44 216 TYR A O 1
ATOM 1679 N N . ASP A 1 217 ? 13.417 7.639 -8.389 1.00 97.50 217 ASP A N 1
ATOM 1680 C CA . ASP A 1 217 ? 13.157 8.123 -7.024 1.00 97.50 217 ASP A CA 1
ATOM 1681 C C . ASP A 1 217 ? 11.685 8.543 -6.940 1.00 97.50 217 ASP A C 1
ATOM 1683 O O . ASP A 1 217 ? 11.314 9.616 -7.408 1.00 97.50 217 ASP A O 1
ATOM 1687 N N . LEU A 1 218 ? 10.835 7.705 -6.354 1.00 93.38 218 LEU A N 1
ATOM 1688 C CA . LEU A 1 218 ? 9.396 7.950 -6.240 1.00 93.38 218 LEU A CA 1
ATOM 1689 C C . LEU A 1 218 ? 9.050 9.074 -5.254 1.00 93.38 218 LEU A C 1
ATOM 1691 O O . LEU A 1 218 ? 7.945 9.612 -5.318 1.00 93.38 218 LEU A O 1
ATOM 1695 N N . GLY A 1 219 ? 9.974 9.447 -4.362 1.00 89.94 219 GLY A N 1
ATOM 1696 C CA . GLY A 1 219 ? 9.789 10.588 -3.467 1.00 89.94 219 GLY A CA 1
ATOM 1697 C C . GLY A 1 219 ? 9.934 11.920 -4.204 1.00 89.94 219 GLY A C 1
ATOM 1698 O O . GLY A 1 219 ? 9.167 12.851 -3.964 1.00 89.94 219 GLY A O 1
ATOM 1699 N N . ALA A 1 220 ? 10.895 12.007 -5.127 1.00 93.38 220 ALA A N 1
ATOM 1700 C CA . ALA A 1 220 ? 11.111 13.199 -5.951 1.00 93.38 220 ALA A CA 1
ATOM 1701 C C . ALA A 1 220 ? 10.273 13.200 -7.244 1.00 93.38 220 ALA A C 1
ATOM 1703 O O . ALA A 1 220 ? 9.860 14.259 -7.721 1.00 93.38 220 ALA A O 1
ATOM 1704 N N . ASP A 1 221 ? 10.019 12.021 -7.807 1.00 94.56 221 ASP A N 1
ATOM 1705 C CA . ASP A 1 221 ? 9.354 11.811 -9.089 1.00 94.56 221 ASP A CA 1
ATOM 1706 C C . ASP A 1 221 ? 8.355 10.638 -9.018 1.00 94.56 221 ASP A C 1
ATOM 1708 O O . ASP A 1 221 ? 8.589 9.554 -9.562 1.00 94.56 221 ASP A O 1
ATOM 1712 N N . PRO A 1 222 ? 7.184 10.849 -8.384 1.00 90.12 222 PRO A N 1
ATOM 1713 C CA . PRO A 1 222 ? 6.155 9.815 -8.247 1.00 90.12 222 PRO A CA 1
ATOM 1714 C C . PRO A 1 222 ? 5.540 9.373 -9.586 1.00 90.12 222 PRO A C 1
ATOM 1716 O O . PRO A 1 222 ? 4.752 8.430 -9.618 1.00 90.12 222 PRO A O 1
ATOM 1719 N N . TYR A 1 223 ? 5.862 10.059 -10.688 1.00 93.00 223 TYR A N 1
ATOM 1720 C CA . TYR A 1 223 ? 5.348 9.774 -12.027 1.00 93.00 223 TYR A CA 1
ATOM 1721 C C . TYR A 1 223 ? 6.368 9.077 -12.936 1.00 93.00 223 TYR A C 1
ATOM 1723 O O . TYR A 1 223 ? 6.076 8.921 -14.121 1.00 93.00 223 TYR A O 1
ATOM 1731 N N . GLU A 1 224 ? 7.532 8.679 -12.412 1.00 94.56 224 GLU A N 1
ATOM 1732 C CA . GLU A 1 224 ? 8.544 7.894 -13.138 1.00 94.56 224 GLU A CA 1
ATOM 1733 C C . GLU A 1 224 ? 8.969 8.541 -14.477 1.00 94.56 224 GLU A C 1
ATOM 1735 O O . GLU A 1 224 ? 9.087 7.889 -15.517 1.00 94.56 224 GLU A O 1
ATOM 1740 N N . ARG A 1 225 ? 9.167 9.861 -14.475 1.00 95.25 225 ARG A N 1
ATOM 1741 C CA . ARG A 1 225 ? 9.531 10.669 -15.648 1.00 95.25 225 ARG A CA 1
ATOM 1742 C C . ARG A 1 225 ? 11.029 10.685 -15.916 1.00 95.25 225 ARG A C 1
ATOM 1744 O O . ARG A 1 225 ? 11.424 10.756 -17.079 1.00 95.25 225 ARG A O 1
ATOM 1751 N N . MET A 1 226 ? 11.848 10.669 -14.867 1.00 96.88 226 MET A N 1
ATOM 1752 C CA . MET A 1 226 ? 13.297 10.802 -14.962 1.00 96.88 226 MET A CA 1
ATOM 1753 C C . MET A 1 226 ? 13.991 9.521 -14.516 1.00 96.88 226 MET A C 1
ATOM 1755 O O . MET A 1 226 ? 13.932 9.139 -13.351 1.00 96.88 226 MET A O 1
ATOM 1759 N N . ASN A 1 227 ? 14.682 8.874 -15.453 1.00 97.88 227 ASN A N 1
ATOM 1760 C CA . ASN A 1 227 ? 15.553 7.753 -15.131 1.00 97.88 227 ASN A CA 1
ATOM 1761 C C . ASN A 1 227 ? 16.850 8.280 -14.504 1.00 97.88 227 ASN A C 1
ATOM 1763 O O . ASN A 1 227 ? 17.612 8.974 -15.172 1.00 97.88 227 ASN A O 1
ATOM 1767 N N . VAL A 1 228 ? 17.099 7.924 -13.246 1.00 98.25 228 VAL A N 1
ATOM 1768 C CA . VAL A 1 228 ? 18.249 8.383 -12.444 1.00 98.25 228 VAL A CA 1
ATOM 1769 C C . VAL A 1 228 ? 19.252 7.255 -12.165 1.00 98.25 228 VAL A C 1
ATOM 1771 O O . VAL A 1 228 ? 19.991 7.276 -11.180 1.00 98.25 228 VAL A O 1
ATOM 1774 N N . ILE A 1 229 ? 19.264 6.220 -13.011 1.00 98.25 229 ILE A N 1
ATOM 1775 C CA . ILE A 1 229 ? 20.096 5.025 -12.812 1.00 98.25 229 ILE A CA 1
ATOM 1776 C C . ILE A 1 229 ? 21.600 5.329 -12.809 1.00 98.25 229 ILE A C 1
ATOM 1778 O O . ILE A 1 229 ? 22.326 4.763 -11.991 1.00 98.25 229 ILE A O 1
ATOM 1782 N N . ASP A 1 230 ? 22.046 6.251 -13.666 1.00 98.00 230 ASP A N 1
ATOM 1783 C CA . ASP A 1 230 ? 23.456 6.638 -13.787 1.00 98.00 230 ASP A CA 1
ATOM 1784 C C . ASP A 1 230 ? 23.912 7.534 -12.623 1.00 98.00 230 ASP A C 1
ATOM 1786 O O . ASP A 1 230 ? 25.074 7.484 -12.220 1.00 98.00 230 ASP A O 1
ATOM 1790 N N . ASP A 1 231 ? 22.984 8.290 -12.029 1.00 98.19 231 ASP A N 1
ATOM 1791 C CA . ASP A 1 231 ? 23.241 9.153 -10.870 1.00 98.19 231 ASP A CA 1
ATOM 1792 C C . ASP A 1 231 ? 23.315 8.351 -9.557 1.00 98.19 231 ASP A C 1
ATOM 1794 O O . ASP A 1 231 ? 23.990 8.749 -8.602 1.00 98.19 231 ASP A O 1
ATOM 1798 N N . HIS A 1 232 ? 22.646 7.191 -9.499 1.00 98.12 232 HIS A N 1
ATOM 1799 C CA . HIS A 1 232 ? 22.541 6.353 -8.299 1.00 98.12 232 HIS A CA 1
ATOM 1800 C C . HIS A 1 232 ? 22.928 4.876 -8.533 1.00 98.12 232 HIS A C 1
ATOM 1802 O O . HIS A 1 232 ? 22.161 3.963 -8.194 1.00 98.12 232 HIS A O 1
ATOM 1808 N N . PRO A 1 233 ? 24.152 4.587 -9.019 1.00 98.00 233 PRO A N 1
ATOM 1809 C CA . PRO A 1 233 ? 24.547 3.237 -9.430 1.00 98.00 233 PRO A CA 1
ATOM 1810 C C . PRO A 1 233 ? 24.559 2.224 -8.276 1.00 98.00 233 PRO A C 1
ATOM 1812 O O . PRO A 1 233 ? 24.210 1.060 -8.467 1.00 98.00 233 PRO A O 1
ATOM 1815 N N . ALA A 1 234 ? 24.896 2.652 -7.053 1.00 98.38 234 ALA A N 1
ATOM 1816 C CA . ALA A 1 234 ? 24.888 1.776 -5.878 1.00 98.38 234 ALA A CA 1
ATOM 1817 C C . ALA A 1 234 ? 23.465 1.309 -5.500 1.00 98.38 234 ALA A C 1
ATOM 1819 O O . ALA A 1 234 ? 23.258 0.154 -5.116 1.00 98.38 234 ALA A O 1
ATOM 1820 N N . ILE A 1 235 ? 22.470 2.190 -5.651 1.00 98.25 235 ILE A N 1
ATOM 1821 C CA . ILE A 1 235 ? 21.060 1.877 -5.379 1.00 98.25 235 ILE A CA 1
ATOM 1822 C C . ILE A 1 235 ? 20.528 0.948 -6.467 1.00 98.25 235 ILE A C 1
ATOM 1824 O O . ILE A 1 235 ? 19.925 -0.083 -6.160 1.00 98.25 235 ILE A O 1
ATOM 1828 N N . ALA A 1 236 ? 20.832 1.257 -7.731 1.00 98.31 236 ALA A N 1
ATOM 1829 C CA . ALA A 1 236 ? 20.499 0.403 -8.863 1.00 98.31 236 ALA A CA 1
ATOM 1830 C C . ALA A 1 236 ? 21.068 -1.012 -8.690 1.00 98.31 236 ALA A C 1
ATOM 1832 O O . ALA A 1 236 ? 20.363 -1.993 -8.921 1.00 98.31 236 ALA A O 1
ATOM 1833 N N . GLN A 1 237 ? 22.328 -1.139 -8.262 1.00 98.44 237 GLN A N 1
ATOM 1834 C CA . GLN A 1 237 ? 22.964 -2.435 -8.025 1.00 98.44 237 GLN A CA 1
ATOM 1835 C C . GLN A 1 237 ? 22.283 -3.207 -6.888 1.00 98.44 237 GLN A C 1
ATOM 1837 O O . GLN A 1 237 ? 22.035 -4.404 -7.026 1.00 98.44 237 GLN A O 1
ATOM 1842 N N . THR A 1 238 ? 21.933 -2.525 -5.795 1.00 98.38 238 THR A N 1
ATOM 1843 C CA . THR A 1 238 ? 21.218 -3.132 -4.661 1.00 98.38 238 THR A CA 1
ATOM 1844 C C . THR A 1 238 ? 19.861 -3.687 -5.097 1.00 98.38 238 THR A C 1
ATOM 1846 O O . THR A 1 238 ? 19.550 -4.851 -4.840 1.00 98.38 238 THR A O 1
ATOM 1849 N N . LEU A 1 239 ? 19.064 -2.895 -5.820 1.00 98.50 239 LEU A N 1
ATOM 1850 C CA . LEU A 1 239 ? 17.759 -3.347 -6.307 1.00 98.50 239 LEU A CA 1
ATOM 1851 C C . LEU A 1 239 ? 17.879 -4.456 -7.360 1.00 98.50 239 LEU A C 1
ATOM 1853 O O . LEU A 1 239 ? 17.071 -5.381 -7.355 1.00 98.50 239 LEU A O 1
ATOM 1857 N N . GLN A 1 240 ? 18.907 -4.430 -8.213 1.00 98.44 240 GLN A N 1
ATOM 1858 C CA . GLN A 1 240 ? 19.175 -5.524 -9.153 1.00 98.44 240 GLN A CA 1
ATOM 1859 C C . GLN A 1 240 ? 19.508 -6.838 -8.435 1.00 98.44 240 GLN A C 1
ATOM 1861 O O . GLN A 1 240 ? 19.045 -7.895 -8.860 1.00 98.44 240 GLN A O 1
ATOM 1866 N N . GLN A 1 241 ? 20.266 -6.793 -7.335 1.00 98.25 241 GLN A N 1
ATOM 1867 C CA . GLN A 1 241 ? 20.554 -7.982 -6.525 1.00 98.25 241 GLN A CA 1
ATOM 1868 C C . GLN A 1 241 ? 19.282 -8.557 -5.891 1.00 98.25 241 GLN A C 1
ATOM 1870 O O . GLN A 1 241 ? 19.068 -9.768 -5.948 1.00 98.25 241 GLN A O 1
ATOM 1875 N N . LEU A 1 242 ? 18.414 -7.696 -5.348 1.00 98.06 242 LEU A N 1
ATOM 1876 C CA . LEU A 1 242 ? 17.118 -8.109 -4.797 1.00 98.06 242 LEU A CA 1
ATOM 1877 C C . LEU A 1 242 ? 16.205 -8.697 -5.881 1.00 98.06 242 LEU A C 1
ATOM 1879 O O . LEU A 1 242 ? 15.588 -9.740 -5.668 1.00 98.06 242 LEU A O 1
ATOM 1883 N N . ALA A 1 243 ? 16.168 -8.081 -7.065 1.00 97.69 243 ALA A N 1
ATOM 1884 C CA . ALA A 1 243 ? 15.430 -8.606 -8.208 1.00 97.69 243 ALA A CA 1
ATOM 1885 C C . ALA A 1 243 ? 15.956 -9.981 -8.647 1.00 97.69 243 ALA A C 1
ATOM 1887 O O . ALA A 1 243 ? 15.168 -10.891 -8.889 1.00 97.69 243 ALA A O 1
ATOM 1888 N N . GLU A 1 244 ? 17.273 -10.175 -8.712 1.00 96.88 244 GLU A N 1
ATOM 1889 C CA . GLU A 1 244 ? 17.853 -11.467 -9.084 1.00 96.88 244 GLU A CA 1
ATOM 1890 C C . GLU A 1 244 ? 17.592 -12.546 -8.022 1.00 96.88 244 GLU A C 1
ATOM 1892 O O . GLU A 1 244 ? 17.290 -13.691 -8.362 1.00 96.88 244 GLU A O 1
ATOM 1897 N N . GLN A 1 245 ? 17.632 -12.189 -6.736 1.00 95.88 245 GLN A N 1
ATOM 1898 C CA . GLN A 1 245 ? 17.217 -13.086 -5.657 1.00 95.88 245 GLN A CA 1
ATOM 1899 C C . GLN A 1 245 ? 15.748 -13.506 -5.816 1.00 95.88 245 GLN A C 1
ATOM 1901 O O . GLN A 1 245 ? 15.448 -14.701 -5.768 1.00 95.88 245 GLN A O 1
ATOM 1906 N N . HIS A 1 246 ? 14.846 -12.548 -6.053 1.00 95.75 246 HIS A N 1
ATOM 1907 C CA . HIS A 1 246 ? 13.425 -12.817 -6.285 1.00 95.75 246 HIS A CA 1
ATOM 1908 C C . HIS A 1 246 ? 13.216 -13.731 -7.497 1.00 95.75 246 HIS A C 1
ATOM 1910 O O . HIS A 1 246 ? 12.486 -14.721 -7.432 1.00 95.75 246 HIS A O 1
ATOM 1916 N N . ARG A 1 247 ? 13.911 -13.435 -8.601 1.00 94.88 247 ARG A N 1
ATOM 1917 C CA . ARG A 1 247 ? 13.858 -14.225 -9.832 1.00 94.88 247 ARG A CA 1
ATOM 1918 C C . ARG A 1 247 ? 14.275 -15.672 -9.580 1.00 94.88 247 ARG A C 1
ATOM 1920 O O . ARG A 1 247 ? 13.567 -16.581 -9.999 1.00 94.88 247 ARG A O 1
ATOM 1927 N N . LYS A 1 248 ? 15.370 -15.906 -8.854 1.00 94.62 248 LYS A N 1
ATOM 1928 C CA . LYS A 1 248 ? 15.815 -17.267 -8.509 1.00 94.62 248 LYS A CA 1
ATOM 1929 C C . LYS A 1 248 ? 14.810 -18.019 -7.645 1.00 94.62 248 LYS A C 1
ATOM 1931 O O . LYS A 1 248 ? 14.650 -19.219 -7.815 1.00 94.62 248 LYS A O 1
ATOM 1936 N N . GLN A 1 249 ? 14.141 -17.326 -6.730 1.00 92.25 249 GLN A N 1
ATOM 1937 C CA . GLN A 1 249 ? 13.186 -17.956 -5.826 1.00 92.25 249 GLN A CA 1
ATOM 1938 C C . GLN A 1 249 ? 11.872 -18.333 -6.523 1.00 92.25 249 GLN A C 1
ATOM 1940 O O . GLN A 1 249 ? 11.349 -19.416 -6.282 1.00 92.25 249 GLN A O 1
ATOM 1945 N N . PHE A 1 250 ? 11.338 -17.455 -7.377 1.00 91.81 250 PHE A N 1
ATOM 1946 C CA . PHE A 1 250 ? 9.965 -17.591 -7.886 1.00 91.81 250 PHE A CA 1
ATOM 1947 C C . PHE A 1 250 ? 9.862 -17.856 -9.394 1.00 91.81 250 PHE A C 1
ATOM 1949 O O . PHE A 1 250 ? 8.802 -18.259 -9.877 1.00 91.81 250 PHE A O 1
ATOM 1956 N N . TYR A 1 251 ? 10.947 -17.646 -10.144 1.00 89.56 251 TYR A N 1
ATOM 1957 C CA . TYR A 1 251 ? 10.961 -17.705 -11.609 1.00 89.56 251 TYR A CA 1
ATOM 1958 C C . TYR A 1 251 ? 12.024 -18.654 -12.192 1.00 89.56 251 TYR A C 1
ATOM 1960 O O . TYR A 1 251 ? 12.057 -18.818 -13.407 1.00 89.56 251 TYR A O 1
ATOM 1968 N N . ALA A 1 252 ? 12.861 -19.311 -11.376 1.00 79.88 252 ALA A N 1
ATOM 1969 C CA . ALA A 1 252 ? 13.958 -20.164 -11.861 1.00 79.88 252 ALA A CA 1
ATOM 1970 C C . ALA A 1 252 ? 13.509 -21.363 -12.720 1.00 79.88 252 ALA A C 1
ATOM 1972 O O . ALA A 1 252 ? 14.221 -21.743 -13.647 1.00 79.88 252 ALA A O 1
ATOM 1973 N N . ASP A 1 253 ? 12.328 -21.925 -12.450 1.00 71.31 253 ASP A N 1
ATOM 1974 C CA . ASP A 1 253 ? 11.828 -23.130 -13.131 1.00 71.31 253 ASP A CA 1
ATOM 1975 C C . ASP A 1 253 ? 10.887 -22.834 -14.314 1.00 71.31 253 ASP A C 1
ATOM 1977 O O . ASP A 1 253 ? 10.347 -23.753 -14.938 1.00 71.31 253 ASP A O 1
ATOM 1981 N N . ARG A 1 254 ? 10.669 -21.555 -14.645 1.00 62.69 254 ARG A N 1
ATOM 1982 C CA . ARG A 1 254 ? 9.798 -21.149 -15.755 1.00 62.69 254 ARG A CA 1
ATOM 1983 C C . ARG A 1 254 ? 10.620 -21.062 -17.045 1.00 62.69 254 ARG A C 1
ATOM 1985 O O . ARG A 1 254 ? 11.295 -20.066 -17.283 1.00 62.69 254 ARG A O 1
ATOM 1992 N N . LYS A 1 255 ? 10.597 -22.147 -17.826 1.00 44.31 255 LYS A N 1
ATOM 1993 C CA . LYS A 1 255 ? 11.105 -22.197 -19.209 1.00 44.31 255 LYS A CA 1
ATOM 1994 C C . LYS A 1 255 ? 10.160 -21.513 -20.185 1.00 44.31 255 LYS A C 1
ATOM 1996 O O . LYS A 1 255 ? 8.934 -21.685 -20.010 1.00 44.31 255 LYS A O 1
#

Sequence (255 aa):
MIFMKNHRSTRRWTTAAQRTLAACVVLFTVSPGLPGRLLVSQSRATPNFVIVFLDDSGWADFRPFANPGYPTPNVDRLASEGRRFNNFYVPQGVCSASRAALLTGSYPGKIQPGTTSETAICSIDILPTIAHLAGAQPPDNDIDGRNVWDLIAGKPGAQNPHAYYAFSTGDRFEAVMSGDGKWKLHLPHEYRHVIRHGEGGFPGEHEQRAQQLALYDLGADPYERMNVIDDHPAIAQTLQQLAEQHRKQFYADRK

Secondary structure (DSSP, 8-state):
---B----------------------------------------PPP-------SS--TTSSTTTS--SS--HHHHHHHHHSB--S----SSSSHHHHHHHHHH---TTTS-TT--------GGGHHHHHHHHHTPPPPSS--S----HHHHTT-TT---S-SEEEEEETTEEEEEEETTS-EEEEPSEEEEEEEE---TT---EEEEEEEPSEEEETTT-TT--S--TTT-HHHHHHHHHHHHHHHHHHTTT--